Protein AF-0000000086096669 (afdb_homodimer)

InterPro domains:
  IPR012349 FMN-binding split barrel [G3DSA:2.30.110.10] (1-150)
  IPR038725 General stress protein, FMN-binding split barrel domain [PF16242] (5-155)
  IPR052917 Stress Response and Developmental Protein [PTHR34818] (2-144)

Secondary structure (DSSP, 8-state):
--HHHHHHHHHHHTT--EEEEEEEEE-TTS-EEEEEEEEE-B--HHHHHTTEEEEEEETTSHHHHHHHH--EEEEEEEETTTTEEEEEEEEEEEE-S-HHHHHHH--HHHHHH-TT-TT-TTEEEEEEEEEEEEEEETTTTEEE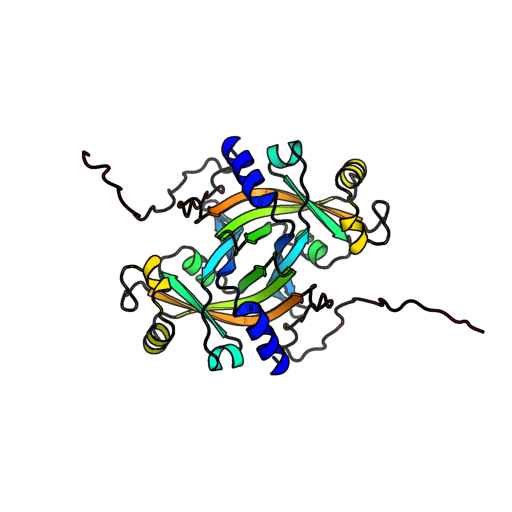EEE-TTSSS-S------------------/--HHHHHHHHHHHTT--EEEEEEEEE-TTS-EEEEEEEEE-B--HHHHHTTEEEEEEETTSHHHHHHHH--EEEEEEEETTTTEEEEEEEEEEEE-S-HHHHHHH--HHHHHH-TT-TT-TTEEEEEEEEEEEEEEETTTTB------TTSSS-S---------S--------

Foldseek 3Di:
DPPVVLVVVCVQCVVQQWWWKWFWAADPVGDIDIDIDIFGKFDDPVQSVQVKIKTKDFCPDRVQVRCVVPQWMWTWTDDVVQGKIKIFIWRKHKAQDPLVVLVVRDDPVVCVVVVVDSPPSRMIMIMTRTQWMFMQGCVVPDRGGPGRNVPDDPDDDPPPPDDPCDDPPPPDD/DPPVVLVVVCVQCVVQQWWWKWFWAADPVGDIDIDTDIFGKFDDPVQSVQQKIKTKDFCPDRVQVRCVVPQWMWTWTDDVVQRKIKIFIWRKHKAQDPLVVLVVRDDPVVCVVVVVDSPPSRMIMIMTRTQFMFMQGCVVPDRGGPGNNVPDDPDDDDDPPPDDCDDDDDDDD

Structure (mmCIF, N/CA/C/O backbone):
data_AF-0000000086096669-model_v1
#
loop_
_entity.id
_entity.type
_entity.pdbx_description
1 polymer 'General stress protein FMN-binding split barrel domain-containing protein'
#
loop_
_atom_site.group_PDB
_atom_site.id
_atom_site.type_symbol
_atom_site.label_atom_id
_atom_site.label_alt_id
_atom_site.label_comp_id
_atom_site.label_asym_id
_atom_site.label_entity_id
_atom_site.label_seq_id
_atom_site.pdbx_PDB_ins_code
_atom_site.Cartn_x
_atom_site.Cartn_y
_atom_site.Cartn_z
_atom_site.occupancy
_atom_site.B_iso_or_equiv
_atom_site.auth_seq_id
_atom_site.auth_comp_id
_atom_site.auth_asym_id
_atom_site.auth_atom_id
_atom_site.pdbx_PDB_model_num
ATOM 1 N N . MET A 1 1 ? 5.199 16.141 -14.648 1 64.94 1 MET A N 1
ATOM 2 C CA . MET A 1 1 ? 4.152 15.406 -15.344 1 64.94 1 MET A CA 1
ATOM 3 C C . MET A 1 1 ? 3.395 16.312 -16.312 1 64.94 1 MET A C 1
ATOM 5 O O . MET A 1 1 ? 3.18 17.484 -16.016 1 64.94 1 MET A O 1
ATOM 9 N N . PRO A 1 2 ? 3.131 15.641 -17.484 1 68.44 2 PRO A N 1
ATOM 10 C CA . PRO A 1 2 ? 2.289 16.453 -18.375 1 68.44 2 PRO A CA 1
ATOM 11 C C . PRO A 1 2 ? 0.957 16.828 -17.734 1 68.44 2 PRO A C 1
ATOM 13 O O . PRO A 1 2 ? 0.482 16.141 -16.828 1 68.44 2 PRO A O 1
ATOM 16 N N . GLU A 1 3 ? 0.492 17.984 -18.062 1 68 3 GLU A N 1
ATOM 17 C CA . GLU A 1 3 ? -0.756 18.5 -17.516 1 68 3 GLU A CA 1
ATOM 18 C C . GLU A 1 3 ? -1.87 17.453 -17.594 1 68 3 GLU A C 1
ATOM 20 O O . GLU A 1 3 ? -2.656 17.312 -16.641 1 68 3 GLU A O 1
ATOM 25 N N . GLN A 1 4 ? -1.989 16.719 -18.641 1 68.62 4 GLN A N 1
ATOM 26 C CA . GLN A 1 4 ? -3.014 15.703 -18.828 1 68.62 4 GLN A CA 1
ATOM 27 C C . GLN A 1 4 ? -2.877 14.586 -17.797 1 68.62 4 GLN A C 1
ATOM 29 O O . GLN A 1 4 ? -3.881 14.07 -17.297 1 68.62 4 GLN A O 1
ATOM 34 N N . SER A 1 5 ? -1.657 14.359 -17.406 1 74.88 5 SER A N 1
ATOM 35 C CA . SER A 1 5 ? -1.396 13.312 -16.422 1 74.88 5 SER A CA 1
ATOM 36 C C . SER A 1 5 ? -1.815 13.758 -15.031 1 74.88 5 SER A C 1
ATOM 38 O O . SER A 1 5 ? -2.354 12.961 -14.258 1 74.88 5 SER A O 1
ATOM 40 N N . ILE A 1 6 ? -1.662 15.055 -14.852 1 79.25 6 ILE A N 1
ATOM 41 C CA . ILE A 1 6 ? -2.031 15.602 -13.555 1 79.25 6 ILE A CA 1
ATOM 42 C C . ILE A 1 6 ? -3.551 15.602 -13.406 1 79.25 6 ILE A C 1
ATOM 44 O O . ILE A 1 6 ? -4.078 15.273 -12.344 1 79.25 6 ILE A O 1
ATOM 48 N N . GLU A 1 7 ? -4.27 16 -14.445 1 81.62 7 GLU A N 1
ATOM 49 C CA . GLU A 1 7 ? -5.73 15.992 -14.422 1 81.62 7 GLU A CA 1
ATOM 50 C C . GLU A 1 7 ? -6.273 14.586 -14.227 1 81.62 7 GLU A C 1
ATOM 52 O O . GLU A 1 7 ? -7.258 14.391 -13.508 1 81.62 7 GLU A O 1
ATOM 57 N N . LYS A 1 8 ? -5.664 13.656 -14.859 1 80.62 8 LYS A N 1
ATOM 58 C CA . LYS A 1 8 ? -6.07 12.266 -14.703 1 80.62 8 LYS A CA 1
ATOM 59 C C . LYS A 1 8 ? -5.848 11.789 -13.266 1 80.62 8 LYS A C 1
ATOM 61 O O . LYS A 1 8 ? -6.723 11.156 -12.672 1 80.62 8 LYS A O 1
ATOM 66 N N . LEU A 1 9 ? -4.645 12.109 -12.742 1 83.81 9 LEU A N 1
ATOM 67 C CA . LEU A 1 9 ? -4.359 11.742 -11.359 1 83.81 9 LEU A CA 1
ATOM 68 C C . LEU A 1 9 ? -5.398 12.336 -10.414 1 83.81 9 LEU A C 1
ATOM 70 O O . LEU A 1 9 ? -5.922 11.633 -9.547 1 83.81 9 LEU A O 1
ATOM 74 N N . LYS A 1 10 ? -5.648 13.562 -10.641 1 85.5 10 LYS A N 1
ATOM 75 C CA . LYS A 1 10 ? -6.648 14.242 -9.828 1 85.5 10 LYS A CA 1
ATOM 76 C C . LYS A 1 10 ? -7.988 13.516 -9.875 1 85.5 10 LYS A C 1
ATOM 78 O O . LYS A 1 10 ? -8.602 13.281 -8.828 1 85.5 10 LYS A O 1
ATOM 83 N N . SER A 1 11 ? -8.43 13.141 -11.016 1 84.31 11 SER A N 1
ATOM 84 C CA . SER A 1 11 ? -9.719 12.484 -11.195 1 84.31 11 SER A CA 1
ATOM 85 C C . SER A 1 11 ? -9.734 11.117 -10.508 1 84.31 11 SER A C 1
ATOM 87 O O . SER A 1 11 ? -10.789 10.656 -10.055 1 84.31 11 SER A O 1
ATOM 89 N N . LEU A 1 12 ? -8.586 10.523 -10.391 1 82 12 LEU A N 1
ATOM 90 C CA . LEU A 1 12 ? -8.5 9.18 -9.836 1 82 12 LEU A CA 1
ATOM 91 C C . LEU A 1 12 ? -8.492 9.219 -8.312 1 82 12 LEU A C 1
ATOM 93 O O . LEU A 1 12 ? -9.062 8.344 -7.656 1 82 12 LEU A O 1
ATOM 97 N N . ILE A 1 13 ? -7.859 10.305 -7.766 1 84.12 13 ILE A N 1
ATOM 98 C CA . ILE A 1 13 ? -7.629 10.219 -6.328 1 84.12 13 ILE A CA 1
ATOM 99 C C . ILE A 1 13 ? -8.602 11.141 -5.59 1 84.12 13 ILE A C 1
ATOM 101 O O . ILE A 1 13 ? -8.727 11.062 -4.367 1 84.12 13 ILE A O 1
ATOM 105 N N . LYS A 1 14 ? -9.273 11.992 -6.332 1 82.19 14 LYS A N 1
ATOM 106 C CA . LYS A 1 14 ? -10.109 13 -5.688 1 82.19 14 LYS A CA 1
ATOM 107 C C . LYS A 1 14 ? -11.195 12.359 -4.836 1 82.19 14 LYS A C 1
ATOM 109 O O . LYS A 1 14 ? -11.586 12.898 -3.797 1 82.19 14 LYS A O 1
ATOM 114 N N . ASP A 1 15 ? -11.633 11.219 -5.266 1 80.19 15 ASP A N 1
ATOM 115 C CA . ASP A 1 15 ? -12.75 10.617 -4.539 1 80.19 15 ASP A CA 1
ATOM 116 C C . ASP A 1 15 ? -12.258 9.547 -3.566 1 80.19 15 ASP A C 1
ATOM 118 O O . ASP A 1 15 ? -13.047 8.984 -2.801 1 80.19 15 ASP A O 1
ATOM 122 N N . ILE A 1 16 ? -10.977 9.203 -3.719 1 80.62 16 ILE A N 1
ATOM 123 C CA . ILE A 1 16 ? -10.398 8.25 -2.777 1 80.62 16 ILE A CA 1
ATOM 124 C C . ILE A 1 16 ? -9.789 9 -1.593 1 80.62 16 ILE A C 1
ATOM 126 O O . ILE A 1 16 ? -8.773 9.688 -1.738 1 80.62 16 ILE A O 1
ATOM 130 N N . LYS A 1 17 ? -10.328 9.125 -0.491 1 80.69 17 LYS A N 1
ATOM 131 C CA . LYS A 1 17 ? -9.977 9.938 0.67 1 80.69 17 LYS A CA 1
ATOM 132 C C . LYS A 1 17 ? -8.719 9.406 1.354 1 80.69 17 LYS A C 1
ATOM 134 O O . LYS A 1 17 ? -7.859 10.188 1.776 1 80.69 17 LYS A O 1
ATOM 139 N N . TYR A 1 18 ? -8.594 8.086 1.324 1 91 18 TYR A N 1
ATOM 140 C CA . TYR A 1 18 ? -7.492 7.492 2.072 1 91 18 TYR A CA 1
ATOM 141 C C . TYR A 1 18 ? -6.559 6.723 1.147 1 91 18 TYR A C 1
ATOM 143 O O . TYR A 1 18 ? -7.012 6.035 0.23 1 91 18 TYR A O 1
ATOM 151 N N . CYS A 1 19 ? -5.344 6.895 1.324 1 96.12 19 CYS A N 1
ATOM 152 C CA . CYS A 1 19 ? -4.324 6.039 0.728 1 96.12 19 CYS A CA 1
ATOM 153 C C . CYS A 1 19 ? -3.67 5.156 1.782 1 96.12 19 CYS A C 1
ATOM 155 O O . CYS A 1 19 ? -3.861 5.367 2.98 1 96.12 19 CYS A O 1
ATOM 157 N N . MET A 1 20 ? -3.061 4.125 1.346 1 97.12 20 MET A N 1
ATOM 158 C CA . MET A 1 20 ? -2.117 3.414 2.203 1 97.12 20 MET A CA 1
ATOM 159 C C . MET A 1 20 ? -0.704 3.957 2.025 1 97.12 20 MET A C 1
ATOM 161 O O . MET A 1 20 ? -0.11 3.816 0.956 1 97.12 20 MET A O 1
ATOM 165 N N . LEU A 1 21 ? -0.186 4.559 3.086 1 97.56 21 LEU A N 1
ATOM 166 C CA . LEU A 1 21 ? 1.188 5.051 3.086 1 97.56 21 LEU A CA 1
ATOM 167 C C . LEU A 1 21 ? 2.162 3.939 3.461 1 97.56 21 LEU A C 1
ATOM 169 O O . LEU A 1 21 ? 2.129 3.432 4.582 1 97.56 21 LEU A O 1
ATOM 173 N N . ALA A 1 22 ? 2.969 3.568 2.52 1 98.56 22 ALA A N 1
ATOM 174 C CA . ALA A 1 22 ? 3.996 2.564 2.781 1 98.56 22 ALA A CA 1
ATOM 175 C C . ALA A 1 22 ? 5.348 3.221 3.057 1 98.56 22 ALA A C 1
ATOM 177 O O . ALA A 1 22 ? 5.789 4.086 2.299 1 98.56 22 ALA A O 1
ATOM 178 N N . THR A 1 23 ? 5.969 2.848 4.152 1 98 23 THR A N 1
ATOM 179 C CA . THR A 1 23 ? 7.289 3.318 4.551 1 98 23 THR A CA 1
ATOM 180 C C . THR A 1 23 ? 8.195 2.145 4.906 1 98 23 THR A C 1
ATOM 182 O O . THR A 1 23 ? 7.719 1.036 5.156 1 98 23 THR A O 1
ATOM 185 N N . TRP A 1 24 ? 9.5 2.449 4.797 1 96.19 24 TRP A N 1
ATOM 186 C CA . TRP A 1 24 ? 10.469 1.518 5.367 1 96.19 24 TRP A CA 1
ATOM 187 C C . TRP A 1 24 ? 10.539 1.664 6.887 1 96.19 24 TRP A C 1
ATOM 189 O O . TRP A 1 24 ? 10.648 2.777 7.402 1 96.19 24 TRP A O 1
ATOM 199 N N . THR A 1 25 ? 10.375 0.566 7.547 1 93.38 25 THR A N 1
ATOM 200 C CA . THR A 1 25 ? 10.422 0.592 9.008 1 93.38 25 THR A CA 1
ATOM 201 C C . THR A 1 25 ? 11.461 -0.394 9.531 1 93.38 25 THR A C 1
ATOM 203 O O . THR A 1 25 ? 11.93 -1.264 8.797 1 93.38 25 THR A O 1
ATOM 206 N N . THR A 1 26 ? 11.898 -0.133 10.688 1 91.12 26 THR A N 1
ATOM 207 C CA . THR A 1 26 ? 12.828 -1.001 11.398 1 91.12 26 THR A CA 1
ATOM 208 C C . THR A 1 26 ? 12.234 -1.467 12.719 1 91.12 26 THR A C 1
ATOM 210 O O . THR A 1 26 ? 11.773 -0.649 13.523 1 91.12 26 THR A O 1
ATOM 213 N N . SER A 1 27 ? 12.188 -2.75 12.867 1 84.06 27 SER A N 1
ATOM 214 C CA . SER A 1 27 ? 11.695 -3.293 14.125 1 84.06 27 SER A CA 1
ATOM 215 C C . SER A 1 27 ? 12.664 -3.008 15.266 1 84.06 27 SER A C 1
ATOM 217 O O . SER A 1 27 ? 13.781 -2.543 15.039 1 84.06 27 SER A O 1
ATOM 219 N N . LYS A 1 28 ? 12.219 -3.307 16.438 1 80.81 28 LYS A N 1
ATOM 220 C CA . LYS A 1 28 ? 13.07 -3.143 17.609 1 80.81 28 LYS A CA 1
ATOM 221 C C . LYS A 1 28 ? 14.305 -4.039 17.531 1 80.81 28 LYS A C 1
ATOM 223 O O . LYS A 1 28 ? 15.352 -3.719 18.094 1 80.81 28 LYS A O 1
ATOM 228 N N . LEU A 1 29 ? 14.227 -5.117 16.828 1 86 29 LEU A N 1
ATOM 229 C CA . LEU A 1 29 ? 15.312 -6.078 16.703 1 86 29 LEU A CA 1
ATOM 230 C C . LEU A 1 29 ? 16.203 -5.746 15.5 1 86 29 LEU A C 1
ATOM 232 O O . LEU A 1 29 ? 17.141 -6.48 15.188 1 86 29 LEU A O 1
ATOM 236 N N . GLY A 1 30 ? 15.859 -4.676 14.797 1 87.44 30 GLY A N 1
ATOM 237 C CA . GLY A 1 30 ? 16.688 -4.215 13.695 1 87.44 30 GLY A CA 1
ATOM 238 C C . GLY A 1 30 ? 16.234 -4.723 12.344 1 87.44 30 GLY A C 1
ATOM 239 O O . GLY A 1 30 ? 16.844 -4.418 11.32 1 87.44 30 GLY A O 1
ATOM 240 N N . GLU A 1 31 ? 15.156 -5.504 12.375 1 88.19 31 GLU A N 1
ATOM 241 C CA . GLU A 1 31 ? 14.641 -6.008 11.109 1 88.19 31 GLU A CA 1
ATOM 242 C C . GLU A 1 31 ? 13.945 -4.902 10.32 1 88.19 31 GLU A C 1
ATOM 244 O O . GLU A 1 31 ? 13.156 -4.137 10.875 1 88.19 31 GLU A O 1
ATOM 249 N N . LYS A 1 32 ? 14.32 -4.84 9.086 1 94 32 LYS A N 1
ATOM 250 C CA . LYS A 1 32 ? 13.734 -3.822 8.219 1 94 32 LYS A CA 1
ATOM 251 C C . LYS A 1 32 ? 12.656 -4.422 7.324 1 94 32 LYS A C 1
ATOM 253 O O . LYS A 1 32 ? 12.836 -5.512 6.773 1 94 32 LYS A O 1
ATOM 258 N N . TYR A 1 33 ? 11.57 -3.752 7.227 1 94.56 33 TYR A N 1
ATOM 259 C CA . TYR A 1 33 ? 10.492 -4.203 6.355 1 94.56 33 TYR A CA 1
ATOM 260 C C . TYR A 1 33 ? 9.609 -3.037 5.934 1 94.56 33 TYR A C 1
ATOM 262 O O . TYR A 1 33 ? 9.828 -1.899 6.352 1 94.56 33 TYR A O 1
ATOM 270 N N . ILE A 1 34 ? 8.703 -3.277 5 1 97.19 34 ILE A N 1
ATOM 271 C CA . ILE A 1 34 ? 7.766 -2.262 4.539 1 97.19 34 ILE A CA 1
ATOM 272 C C . ILE A 1 34 ? 6.48 -2.332 5.363 1 97.19 34 ILE A C 1
ATOM 274 O O . ILE A 1 34 ? 5.902 -3.408 5.531 1 97.19 34 ILE A O 1
ATOM 278 N N . HIS A 1 35 ? 6.141 -1.232 5.891 1 94.31 35 HIS A N 1
ATOM 279 C CA . HIS A 1 35 ? 4.906 -1.067 6.652 1 94.31 35 HIS A CA 1
ATOM 280 C C . HIS A 1 35 ? 3.986 -0.043 5.996 1 94.31 35 HIS A C 1
ATOM 282 O O . HIS A 1 35 ? 4.457 0.956 5.445 1 94.31 35 HIS A O 1
ATOM 288 N N . SER A 1 36 ? 2.701 -0.355 6.039 1 96.19 36 SER A N 1
ATOM 289 C CA . SER A 1 36 ? 1.777 0.632 5.492 1 96.19 36 SER A CA 1
ATOM 290 C C . SER A 1 36 ? 0.634 0.915 6.461 1 96.19 36 SER A C 1
ATOM 292 O O . SER A 1 36 ? 0.39 0.136 7.383 1 96.19 36 SER A O 1
ATOM 294 N N . ARG A 1 37 ? -0.002 2.068 6.285 1 92.44 37 ARG A N 1
ATOM 295 C CA . ARG A 1 37 ? -1.156 2.48 7.074 1 92.44 37 ARG A CA 1
ATOM 296 C C . ARG A 1 37 ? -2.043 3.443 6.293 1 92.44 37 ARG A C 1
ATOM 298 O O . ARG A 1 37 ? -1.567 4.141 5.395 1 92.44 37 ARG A O 1
ATOM 305 N N . PRO A 1 38 ? -3.312 3.439 6.648 1 93.31 38 PRO A N 1
ATOM 306 C CA . PRO A 1 38 ? -4.184 4.398 5.961 1 93.31 38 PRO A CA 1
ATOM 307 C C . PRO A 1 38 ? -3.938 5.84 6.402 1 93.31 38 PRO A C 1
ATOM 309 O O . PRO A 1 38 ? -3.74 6.102 7.59 1 93.31 38 PRO A O 1
ATOM 312 N N . MET A 1 39 ? -3.881 6.691 5.453 1 93 39 MET A N 1
ATOM 313 C CA . MET A 1 39 ? -3.715 8.125 5.688 1 93 39 MET A CA 1
ATOM 314 C C . MET A 1 39 ? -4.688 8.93 4.836 1 93 39 MET A C 1
ATOM 316 O O . MET A 1 39 ? -4.934 8.594 3.678 1 93 39 MET A O 1
ATOM 320 N N . ASN A 1 40 ? -5.219 9.961 5.469 1 91.25 40 ASN A N 1
ATOM 321 C CA . ASN A 1 40 ? -6.023 10.914 4.711 1 91.25 40 ASN A CA 1
ATOM 322 C C . ASN A 1 40 ? -5.152 11.82 3.852 1 91.25 40 ASN A C 1
ATOM 324 O O . ASN A 1 40 ? -4.246 12.484 4.359 1 91.25 40 ASN A O 1
ATOM 328 N N . VAL A 1 41 ? -5.375 11.734 2.568 1 93.62 41 VAL A N 1
ATOM 329 C CA . VAL A 1 41 ? -4.559 12.531 1.656 1 93.62 41 VAL A CA 1
ATOM 330 C C . VAL A 1 41 ? -5.238 13.867 1.386 1 93.62 41 VAL A C 1
ATOM 332 O O . VAL A 1 41 ? -6.449 13.922 1.173 1 93.62 41 VAL A O 1
ATOM 335 N N . LEU A 1 42 ? -4.402 14.914 1.412 1 93.12 42 LEU A N 1
ATOM 336 C CA . LEU A 1 42 ? -4.879 16.266 1.144 1 93.12 42 LEU A CA 1
ATOM 337 C C . LEU A 1 42 ? -4.109 16.891 -0.018 1 93.12 42 LEU A C 1
ATOM 339 O O . LEU A 1 42 ? -2.947 16.562 -0.25 1 93.12 42 LEU A O 1
ATOM 343 N N . TRP A 1 43 ? -4.82 17.641 -0.8 1 87.44 43 TRP A N 1
ATOM 344 C CA . TRP A 1 43 ? -4.172 18.344 -1.899 1 87.44 43 TRP A CA 1
ATOM 345 C C . TRP A 1 43 ? -4.922 19.641 -2.23 1 87.44 43 TRP A C 1
ATOM 347 O O . TRP A 1 43 ? -6.09 19.797 -1.862 1 87.44 43 TRP A O 1
ATOM 357 N N . LYS A 1 44 ? -4.121 20.562 -2.789 1 88.38 44 LYS A N 1
ATOM 358 C CA . LYS A 1 44 ? -4.652 21.75 -3.439 1 88.38 44 LYS A CA 1
ATOM 359 C C . LYS A 1 44 ? -4.305 21.766 -4.926 1 88.38 44 LYS A C 1
ATOM 361 O O . LYS A 1 44 ? -3.33 21.141 -5.348 1 88.38 44 LYS A O 1
ATOM 366 N N . GLU A 1 45 ? -5.164 22.453 -5.598 1 86.44 45 GLU A N 1
ATOM 367 C CA . GLU A 1 45 ? -5.02 22.469 -7.051 1 86.44 45 GLU A CA 1
ATOM 368 C C . GLU A 1 45 ? -3.598 22.828 -7.461 1 86.44 45 GLU A C 1
ATOM 370 O O . GLU A 1 45 ? -2.961 22.125 -8.242 1 86.44 45 GLU A O 1
ATOM 375 N N . ASP A 1 46 ? -3.061 23.828 -6.957 1 86.81 46 ASP A N 1
ATOM 376 C CA . ASP A 1 46 ? -1.733 24.297 -7.336 1 86.81 46 ASP A CA 1
ATOM 377 C C . ASP A 1 46 ? -0.65 23.328 -6.883 1 86.81 46 ASP A C 1
ATOM 379 O O . ASP A 1 46 ? 0.35 23.141 -7.578 1 86.81 46 ASP A O 1
ATOM 383 N N . ALA A 1 47 ? -0.806 22.688 -5.777 1 85.38 47 ALA A N 1
ATOM 384 C CA . ALA A 1 47 ? 0.178 21.75 -5.262 1 85.38 47 ALA A CA 1
ATOM 385 C C . ALA A 1 47 ? 0.223 20.484 -6.113 1 85.38 47 ALA A C 1
ATOM 387 O O . ALA A 1 47 ? 1.301 19.953 -6.391 1 85.38 47 ALA A O 1
ATOM 388 N N . LEU A 1 48 ? -0.91 20.031 -6.547 1 85.06 48 LEU A N 1
ATOM 389 C CA . LEU A 1 48 ? -0.955 18.859 -7.41 1 85.06 48 LEU A CA 1
ATOM 390 C C . LEU A 1 48 ? -0.283 19.141 -8.75 1 85.06 48 LEU A C 1
ATOM 392 O O . LEU A 1 48 ? 0.377 18.266 -9.312 1 85.06 48 LEU A O 1
ATOM 396 N N . ALA A 1 49 ? -0.464 20.422 -9.18 1 85.06 49 ALA A N 1
ATOM 397 C CA . ALA A 1 49 ? 0.223 20.844 -10.406 1 85.06 49 ALA A CA 1
ATOM 398 C C . ALA A 1 49 ? 1.737 20.75 -10.234 1 85.06 49 ALA A C 1
ATOM 400 O O . ALA A 1 49 ? 2.463 20.531 -11.211 1 85.06 49 ALA A O 1
ATOM 401 N N . GLU A 1 50 ? 2.139 20.938 -9.008 1 88.94 50 GLU A N 1
ATOM 402 C CA . GLU A 1 50 ? 3.555 20.797 -8.688 1 88.94 50 GLU A CA 1
ATOM 403 C C . GLU A 1 50 ? 3.873 19.375 -8.219 1 88.94 50 GLU A C 1
ATOM 405 O O . GLU A 1 50 ? 4.953 19.125 -7.676 1 88.94 50 GLU A O 1
ATOM 410 N N . GLN A 1 51 ? 2.947 18.453 -8.328 1 90.06 51 GLN A N 1
ATOM 411 C CA . GLN A 1 51 ? 3.109 17.031 -8.055 1 90.06 51 GLN A CA 1
ATOM 412 C C . GLN A 1 51 ? 3.365 16.797 -6.566 1 90.06 51 GLN A C 1
ATOM 414 O O . GLN A 1 51 ? 4.211 15.969 -6.203 1 90.06 51 GLN A O 1
ATOM 419 N N . LYS A 1 52 ? 2.641 17.594 -5.762 1 94.44 52 LYS A N 1
ATOM 420 C CA . LYS A 1 52 ? 2.754 17.453 -4.316 1 94.44 52 LYS A CA 1
ATOM 421 C C . LYS A 1 52 ? 1.423 17.047 -3.695 1 94.44 52 LYS A C 1
ATOM 423 O O . LYS A 1 52 ? 0.366 17.531 -4.098 1 94.44 52 LYS A O 1
ATOM 428 N N . LEU A 1 53 ? 1.508 16.156 -2.773 1 96.12 53 LEU A N 1
ATOM 429 C CA . LEU A 1 53 ? 0.409 15.781 -1.89 1 96.12 53 LEU A CA 1
ATOM 430 C C . LEU A 1 53 ? 0.787 16 -0.429 1 96.12 53 LEU A C 1
ATOM 432 O O . LEU A 1 53 ? 1.972 16.031 -0.087 1 96.12 53 LEU A O 1
ATOM 436 N N . TYR A 1 54 ? -0.242 16.141 0.408 1 97.12 54 TYR A N 1
ATOM 437 C CA . TYR A 1 54 ? 0.001 16.438 1.813 1 97.12 54 TYR A CA 1
ATOM 438 C C . TYR A 1 54 ? -0.741 15.469 2.719 1 97.12 54 TYR A C 1
ATOM 440 O O . TYR A 1 54 ? -1.866 15.062 2.416 1 97.12 54 TYR A O 1
ATOM 448 N N . LEU A 1 55 ? -0.149 15.148 3.85 1 96.94 55 LEU A N 1
ATOM 449 C CA . LEU A 1 55 ? -0.76 14.391 4.934 1 96.94 55 LEU A CA 1
ATOM 450 C C . LEU A 1 55 ? -0.478 15.047 6.281 1 96.94 55 LEU A C 1
ATOM 452 O O . LEU A 1 55 ? 0.661 15.422 6.566 1 96.94 55 LEU A O 1
ATOM 456 N N . PHE A 1 56 ? -1.467 15.156 7.102 1 96.38 56 PHE A N 1
ATOM 457 C CA . PHE A 1 56 ? -1.2 15.586 8.469 1 96.38 56 PHE A CA 1
ATOM 458 C C . PHE A 1 56 ? -0.621 14.445 9.297 1 96.38 56 PHE A C 1
ATOM 460 O O . PHE A 1 56 ? -1 13.289 9.109 1 96.38 56 PHE A O 1
ATOM 467 N N . SER A 1 57 ? 0.273 14.727 10.148 1 96.38 57 SER A N 1
ATOM 468 C CA . SER A 1 57 ? 0.903 13.75 11.031 1 96.38 57 SER A CA 1
ATOM 469 C C . SER A 1 57 ? 1.363 14.398 12.328 1 96.38 57 SER A C 1
ATOM 471 O O . SER A 1 57 ? 1.469 15.625 12.414 1 96.38 57 SER A O 1
ATOM 473 N N . SER A 1 58 ? 1.468 13.625 13.328 1 95.25 58 SER A N 1
ATOM 474 C CA . SER A 1 58 ? 2.127 14.094 14.539 1 95.25 58 SER A CA 1
ATOM 475 C C . SER A 1 58 ? 3.645 14.008 14.414 1 95.25 58 SER A C 1
ATOM 477 O O . SER A 1 58 ? 4.176 13.023 13.898 1 95.25 58 SER A O 1
ATOM 479 N N . LYS A 1 59 ? 4.383 14.969 14.883 1 96.56 59 LYS A N 1
ATOM 480 C CA . LYS A 1 59 ? 5.836 15.055 14.766 1 96.56 59 LYS A CA 1
ATOM 481 C C . LYS A 1 59 ? 6.508 13.844 15.406 1 96.56 59 LYS A C 1
ATOM 483 O O . LYS A 1 59 ? 7.535 13.367 14.922 1 96.56 59 LYS A O 1
ATOM 488 N N . ASP A 1 60 ? 5.898 13.344 16.469 1 94.06 60 ASP A N 1
ATOM 489 C CA . ASP A 1 60 ? 6.531 12.281 17.25 1 94.06 60 ASP A CA 1
ATOM 490 C C . ASP A 1 60 ? 6.016 10.914 16.812 1 94.06 60 ASP A C 1
ATOM 492 O O . ASP A 1 60 ? 6.301 9.898 17.453 1 94.06 60 ASP A O 1
ATOM 496 N N . SER A 1 61 ? 5.305 10.875 15.727 1 91.06 61 SER A N 1
ATOM 497 C CA . SER A 1 61 ? 4.754 9.609 15.258 1 91.06 61 SER A CA 1
ATOM 498 C C . SER A 1 61 ? 5.852 8.695 14.719 1 91.06 61 SER A C 1
ATOM 500 O O . SER A 1 61 ? 6.91 9.172 14.305 1 91.06 61 SER A O 1
ATOM 502 N N . TRP A 1 62 ? 5.637 7.449 14.727 1 89.88 62 TRP A N 1
ATOM 503 C CA . TRP A 1 62 ? 6.57 6.457 14.203 1 89.88 62 TRP A CA 1
ATOM 504 C C . TRP A 1 62 ? 6.809 6.668 12.711 1 89.88 62 TRP A C 1
ATOM 506 O O . TRP A 1 62 ? 7.941 6.555 12.234 1 89.88 62 TRP A O 1
ATOM 516 N N . LYS A 1 63 ? 5.738 6.988 11.969 1 92.88 63 LYS A N 1
ATOM 517 C CA . LYS A 1 63 ? 5.895 7.207 10.531 1 92.88 63 LYS A CA 1
ATOM 518 C C . LYS A 1 63 ? 6.848 8.367 10.258 1 92.88 63 LYS A C 1
ATOM 520 O O . LYS A 1 63 ? 7.641 8.312 9.312 1 92.88 63 LYS A O 1
ATOM 525 N N . ASN A 1 64 ? 6.75 9.422 11.062 1 96 64 ASN A N 1
ATOM 526 C CA . ASN A 1 64 ? 7.672 10.539 10.883 1 96 64 ASN A CA 1
ATOM 527 C C . ASN A 1 64 ? 9.117 10.117 11.133 1 96 64 ASN A C 1
ATOM 529 O O . ASN A 1 64 ? 10.031 10.578 10.445 1 96 64 ASN A O 1
ATOM 533 N N . LYS A 1 65 ? 9.32 9.32 12.141 1 95.31 65 LYS A N 1
ATOM 534 C CA . LYS A 1 65 ? 10.656 8.797 12.391 1 95.31 65 LYS A CA 1
ATOM 535 C C . LYS A 1 65 ? 11.156 7.961 11.219 1 95.31 65 LYS A C 1
ATOM 537 O O . LYS A 1 65 ? 12.305 8.102 10.789 1 95.31 65 LYS A O 1
ATOM 542 N N . GLU A 1 66 ? 10.281 7.086 10.727 1 95.56 66 GLU A N 1
ATOM 543 C CA . GLU A 1 66 ? 10.617 6.27 9.562 1 95.56 66 GLU A CA 1
ATOM 544 C C . GLU A 1 66 ? 11 7.133 8.367 1 95.56 66 GLU A C 1
ATOM 546 O O . GLU A 1 66 ? 12.031 6.91 7.738 1 95.56 66 GLU A O 1
ATOM 551 N N . ILE A 1 67 ? 10.203 8.172 8.086 1 97.69 67 ILE A N 1
ATOM 552 C CA . ILE A 1 67 ? 10.391 9.055 6.938 1 97.69 67 ILE A CA 1
ATOM 553 C C . ILE A 1 67 ? 11.664 9.867 7.113 1 97.69 67 ILE A C 1
ATOM 555 O O . ILE A 1 67 ? 12.375 10.148 6.141 1 97.69 67 ILE A O 1
ATOM 559 N N . GLY A 1 68 ? 12.008 10.195 8.328 1 97.19 68 GLY A N 1
ATOM 560 C CA . GLY A 1 68 ? 13.258 10.875 8.609 1 97.19 68 GLY A CA 1
ATOM 561 C C . GLY A 1 68 ? 14.484 10.047 8.273 1 97.19 68 GLY A C 1
ATOM 562 O O . GLY A 1 68 ? 15.531 10.586 7.918 1 97.19 68 GLY A O 1
ATOM 563 N N . GLN A 1 69 ? 14.383 8.773 8.344 1 95.31 69 GLN A N 1
ATOM 564 C CA . GLN A 1 69 ? 15.484 7.855 8.062 1 95.31 69 GLN A CA 1
ATOM 565 C C . GLN A 1 69 ? 15.531 7.504 6.578 1 95.31 69 GLN A C 1
ATOM 567 O O . GLN A 1 69 ? 16.609 7.328 6.012 1 95.31 69 GLN A O 1
ATOM 572 N N . ASN A 1 70 ? 14.461 7.309 5.973 1 96.12 70 ASN A N 1
ATOM 573 C CA . ASN A 1 70 ? 14.297 7.039 4.547 1 96.12 70 ASN A CA 1
ATOM 574 C C . ASN A 1 70 ? 13.109 7.801 3.967 1 96.12 70 ASN A C 1
ATOM 576 O O . ASN A 1 70 ? 11.953 7.461 4.234 1 96.12 70 ASN A O 1
ATOM 580 N N . HIS A 1 71 ? 13.383 8.75 3.109 1 97.88 71 HIS A N 1
ATOM 581 C CA . HIS A 1 71 ? 12.367 9.695 2.643 1 97.88 71 HIS A CA 1
ATOM 582 C C . HIS A 1 71 ? 11.516 9.078 1.539 1 97.88 71 HIS A C 1
ATOM 584 O O . HIS A 1 71 ? 10.516 9.672 1.121 1 97.88 71 HIS A O 1
ATOM 590 N N . GLU A 1 72 ? 11.969 7.91 1.01 1 97.44 72 GLU A N 1
ATOM 591 C CA . GLU A 1 72 ? 11.219 7.281 -0.071 1 97.44 72 GLU A CA 1
ATOM 592 C C . GLU A 1 72 ? 9.984 6.559 0.463 1 97.44 72 GLU A C 1
ATOM 594 O O . GLU A 1 72 ? 10.094 5.641 1.277 1 97.44 72 GLU A O 1
ATOM 599 N N . VAL A 1 73 ? 8.797 6.988 0.029 1 98.31 73 VAL A N 1
ATOM 600 C CA . VAL A 1 73 ? 7.543 6.391 0.465 1 98.31 73 VAL A CA 1
ATOM 601 C C . VAL A 1 73 ? 6.672 6.078 -0.749 1 98.31 73 VAL A C 1
ATOM 603 O O . VAL A 1 73 ? 7 6.461 -1.874 1 98.31 73 VAL A O 1
ATOM 606 N N . ASN A 1 74 ? 5.641 5.363 -0.574 1 98.38 74 ASN A N 1
ATOM 607 C CA . ASN A 1 74 ? 4.629 5.105 -1.594 1 98.38 74 ASN A CA 1
ATOM 608 C C . ASN A 1 74 ? 3.223 5.371 -1.066 1 98.38 74 ASN A C 1
ATOM 610 O O . ASN A 1 74 ? 2.9 5 0.063 1 98.38 74 ASN A O 1
ATOM 614 N N . LEU A 1 75 ? 2.473 6.02 -1.805 1 97.81 75 LEU A N 1
ATOM 615 C CA . LEU A 1 75 ? 1.041 6.18 -1.577 1 97.81 75 LEU A CA 1
ATOM 616 C C . LEU A 1 75 ? 0.236 5.312 -2.539 1 97.81 75 LEU A C 1
ATOM 618 O O . LEU A 1 75 ? 0.189 5.59 -3.74 1 97.81 75 LEU A O 1
ATOM 622 N N . ALA A 1 76 ? -0.405 4.316 -1.987 1 97.56 76 ALA A N 1
ATOM 623 C CA . ALA A 1 76 ? -1.227 3.428 -2.805 1 97.56 76 ALA A CA 1
ATOM 624 C C . ALA A 1 76 ? -2.711 3.713 -2.604 1 97.56 76 ALA A C 1
ATOM 626 O O . ALA A 1 76 ? -3.195 3.742 -1.469 1 97.56 76 ALA A O 1
ATOM 627 N N . PHE A 1 77 ? -3.406 3.986 -3.684 1 95 77 PHE A N 1
ATOM 628 C CA . PHE A 1 77 ? -4.852 4.176 -3.678 1 95 77 PHE A CA 1
ATOM 629 C C . PHE A 1 77 ? -5.559 2.982 -4.309 1 95 77 PHE A C 1
ATOM 631 O O . PHE A 1 77 ? -5.109 2.455 -5.328 1 95 77 PHE A O 1
ATOM 638 N N . SER A 1 78 ? -6.602 2.529 -3.572 1 94 78 SER A N 1
ATOM 639 C CA . SER A 1 78 ? -7.391 1.413 -4.078 1 94 78 SER A CA 1
ATOM 640 C C . SER A 1 78 ? -8.883 1.697 -3.963 1 94 78 SER A C 1
ATOM 642 O O . SER A 1 78 ? -9.367 2.084 -2.896 1 94 78 SER A O 1
ATOM 644 N N . ASP A 1 79 ? -9.547 1.532 -5.043 1 90.12 79 ASP A N 1
ATOM 645 C CA . ASP A 1 79 ? -11.008 1.542 -5.109 1 90.12 79 ASP A CA 1
ATOM 646 C C . ASP A 1 79 ? -11.531 0.297 -5.82 1 90.12 79 ASP A C 1
ATOM 648 O O . ASP A 1 79 ? -11.859 0.345 -7.008 1 90.12 79 ASP A O 1
ATOM 652 N N . PRO A 1 80 ? -11.664 -0.785 -5.07 1 88.19 80 PRO A N 1
ATOM 653 C CA . PRO A 1 80 ? -12.07 -2.051 -5.684 1 88.19 80 PRO A CA 1
ATOM 654 C C . PRO A 1 80 ? -13.438 -1.966 -6.359 1 88.19 80 PRO A C 1
ATOM 656 O O . PRO A 1 80 ? -13.68 -2.635 -7.367 1 88.19 80 PRO A O 1
ATOM 659 N N . ASN A 1 81 ? -14.344 -1.208 -5.816 1 85.69 81 ASN A N 1
ATOM 660 C CA . ASN A 1 81 ? -15.672 -1.082 -6.398 1 85.69 81 ASN A CA 1
ATOM 661 C C . ASN A 1 81 ? -15.617 -0.522 -7.816 1 85.69 81 ASN A C 1
ATOM 663 O O . ASN A 1 81 ? -16.375 -0.953 -8.688 1 85.69 81 ASN A O 1
ATOM 667 N N . ASN A 1 82 ? -14.742 0.387 -8.031 1 83.88 82 ASN A N 1
ATOM 668 C CA . ASN A 1 82 ? -14.602 0.993 -9.352 1 83.88 82 ASN A CA 1
ATOM 669 C C . ASN A 1 82 ? -13.398 0.43 -10.109 1 83.88 82 ASN A C 1
ATOM 671 O O . ASN A 1 82 ? -13.094 0.872 -11.219 1 83.88 82 ASN A O 1
ATOM 675 N N . GLN A 1 83 ? -12.641 -0.471 -9.469 1 83.56 83 GLN A N 1
ATOM 676 C CA . GLN A 1 83 ? -11.469 -1.122 -10.047 1 83.56 83 GLN A CA 1
ATOM 677 C C . GLN A 1 83 ? -10.43 -0.096 -10.477 1 83.56 83 GLN A C 1
ATOM 679 O O . GLN A 1 83 ? -9.945 -0.127 -11.609 1 83.56 83 GLN A O 1
ATOM 684 N N . THR A 1 84 ? -10.273 0.844 -9.664 1 86.25 84 THR A N 1
ATOM 685 C CA . THR A 1 84 ? -9.273 1.886 -9.852 1 86.25 84 THR A CA 1
ATOM 686 C C . THR A 1 84 ? -8.156 1.764 -8.82 1 86.25 84 THR A C 1
ATOM 688 O O . THR A 1 84 ? -8.43 1.672 -7.621 1 86.25 84 THR A O 1
ATOM 691 N N . TYR A 1 85 ? -6.902 1.695 -9.289 1 90.56 85 TYR A N 1
ATOM 692 C CA . TYR A 1 85 ? -5.719 1.587 -8.445 1 90.56 85 TYR A CA 1
ATOM 693 C C . TYR A 1 85 ? -4.66 2.604 -8.852 1 90.56 85 TYR A C 1
ATOM 695 O O . TYR A 1 85 ? -4.449 2.842 -10.047 1 90.56 85 TYR A O 1
ATOM 703 N N . VAL A 1 86 ? -4.031 3.266 -7.891 1 91.81 86 VAL A N 1
ATOM 704 C CA . VAL A 1 86 ? -2.986 4.25 -8.148 1 91.81 86 VAL A CA 1
ATOM 705 C C . VAL A 1 86 ? -1.788 3.982 -7.238 1 91.81 86 VAL A C 1
ATOM 707 O O . VAL A 1 86 ? -1.954 3.699 -6.051 1 91.81 86 VAL A O 1
ATOM 710 N N . SER A 1 87 ? -0.62 3.957 -7.828 1 93 87 SER A N 1
ATOM 711 C CA . SER A 1 87 ? 0.636 3.896 -7.086 1 93 87 SER A CA 1
ATOM 712 C C . SER A 1 87 ? 1.464 5.16 -7.301 1 93 87 SER A C 1
ATOM 714 O O . SER A 1 87 ? 1.84 5.477 -8.43 1 93 87 SER A O 1
ATOM 716 N N . LE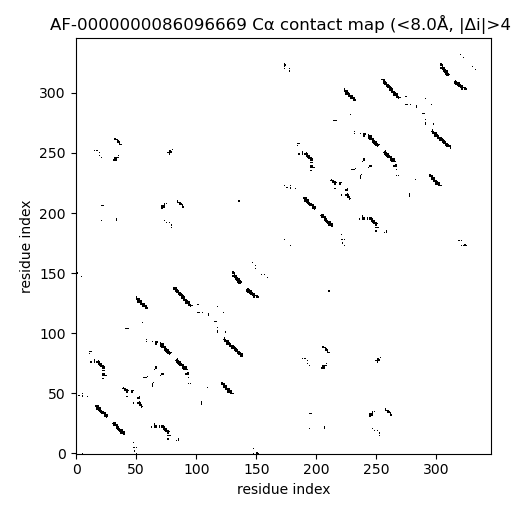U A 1 88 ? 1.754 5.875 -6.227 1 94.12 88 LEU A N 1
ATOM 717 C CA . LEU A 1 88 ? 2.596 7.066 -6.285 1 94.12 88 LEU A CA 1
ATOM 718 C C . LEU A 1 88 ? 3.869 6.871 -5.469 1 94.12 88 LEU A C 1
ATOM 720 O O . LEU A 1 88 ? 3.811 6.711 -4.246 1 94.12 88 LEU A O 1
ATOM 724 N N . ALA A 1 89 ? 4.957 6.812 -6.133 1 94.69 89 ALA A N 1
ATOM 725 C CA . ALA A 1 89 ? 6.234 6.883 -5.43 1 94.69 89 ALA A CA 1
ATOM 726 C C . ALA A 1 89 ? 6.613 8.328 -5.133 1 94.69 89 ALA A C 1
ATOM 728 O O . ALA A 1 89 ? 6.535 9.195 -6.008 1 94.69 89 ALA A O 1
ATOM 729 N N . CYS A 1 90 ? 7 8.594 -3.891 1 96.06 90 CYS A N 1
ATOM 730 C CA . CYS A 1 90 ? 7.238 9.969 -3.457 1 96.06 90 CYS A CA 1
ATOM 731 C C . CYS A 1 90 ? 8.5 10.062 -2.604 1 96.06 90 CYS A C 1
ATOM 733 O O . CYS A 1 90 ? 8.852 9.102 -1.908 1 96.06 90 CYS A O 1
ATOM 735 N N . THR A 1 91 ? 9.148 11.211 -2.689 1 97.38 91 THR A N 1
ATOM 736 C CA . THR A 1 91 ? 10.016 11.656 -1.607 1 97.38 91 THR A CA 1
ATOM 737 C C . THR A 1 91 ? 9.234 12.516 -0.612 1 97.38 91 THR A C 1
ATOM 739 O O . THR A 1 91 ? 8.531 13.445 -1.006 1 97.38 91 THR A O 1
ATOM 742 N N . CYS A 1 92 ? 9.328 12.102 0.634 1 98.31 92 CYS A N 1
ATOM 743 C CA . CYS A 1 92 ? 8.477 12.719 1.641 1 98.31 92 CYS A CA 1
ATOM 744 C C . CYS A 1 92 ? 9.305 13.352 2.75 1 98.31 92 CYS A C 1
ATOM 746 O O . CYS A 1 92 ? 10.352 12.812 3.131 1 98.31 92 CYS A O 1
ATOM 748 N N . TYR A 1 93 ? 8.859 14.531 3.289 1 98.06 93 TYR A N 1
ATOM 749 C CA . TYR A 1 93 ? 9.477 15.141 4.461 1 98.06 93 TYR A CA 1
ATOM 750 C C . TYR A 1 93 ? 8.422 15.797 5.348 1 98.06 93 TYR A C 1
ATOM 752 O O . TYR A 1 93 ? 7.309 16.078 4.898 1 98.06 93 TYR A O 1
ATOM 760 N N . CYS A 1 94 ? 8.805 15.969 6.555 1 97.88 94 CYS A N 1
ATOM 761 C CA . CYS A 1 94 ? 7.934 16.609 7.535 1 97.88 94 CYS A CA 1
ATOM 762 C C . CYS A 1 94 ? 8.164 18.109 7.574 1 97.88 94 CYS A C 1
ATOM 764 O O . CYS A 1 94 ? 9.297 18.562 7.773 1 97.88 94 CYS A O 1
ATOM 766 N N . ASP A 1 95 ? 7.121 18.875 7.336 1 97.69 95 ASP A N 1
ATOM 767 C CA . ASP A 1 95 ? 7.152 20.344 7.426 1 97.69 95 ASP A CA 1
ATOM 768 C C . ASP A 1 95 ? 6.277 20.828 8.578 1 97.69 95 ASP A C 1
ATOM 770 O O . ASP A 1 95 ? 5.051 20.703 8.531 1 97.69 95 ASP A O 1
ATOM 774 N N . ASP A 1 96 ? 6.855 21.391 9.578 1 95.88 96 ASP A N 1
ATOM 775 C CA . ASP A 1 96 ? 6.086 21.906 10.711 1 95.88 96 ASP A CA 1
ATOM 776 C C . ASP A 1 96 ? 6.074 23.422 10.734 1 95.88 96 ASP A C 1
ATOM 778 O O . ASP A 1 96 ? 5.621 24.047 11.703 1 95.88 96 ASP A O 1
ATOM 782 N N . SER A 1 97 ? 6.547 24.047 9.664 1 95.88 97 SER A N 1
ATOM 783 C CA . SER A 1 97 ? 6.742 25.5 9.68 1 95.88 97 SER A CA 1
ATOM 784 C C . SER A 1 97 ? 5.648 26.219 8.898 1 95.88 97 SER A C 1
ATOM 786 O O . SER A 1 97 ? 5.379 27.391 9.141 1 95.88 97 SER A O 1
ATOM 788 N N . ASN A 1 98 ? 5.086 25.625 7.891 1 95.12 98 ASN A N 1
ATOM 789 C CA . ASN A 1 98 ? 4.117 26.281 7.02 1 95.12 98 ASN A CA 1
ATOM 790 C C . ASN A 1 98 ? 2.713 26.25 7.609 1 95.12 98 ASN A C 1
ATOM 792 O O . ASN A 1 98 ? 1.837 25.547 7.086 1 95.12 98 ASN A O 1
ATOM 796 N N . ARG A 1 99 ? 2.482 27.047 8.578 1 95.75 99 ARG A N 1
ATOM 797 C CA . ARG A 1 99 ? 1.211 27.047 9.297 1 95.75 99 ARG A CA 1
ATOM 798 C C . ARG A 1 99 ? 0.079 27.547 8.406 1 95.75 99 ARG A C 1
ATOM 800 O O . ARG A 1 99 ? -1.063 27.094 8.531 1 95.75 99 ARG A O 1
ATOM 807 N N . GLU A 1 100 ? 0.38 28.5 7.582 1 95.88 100 GLU A N 1
ATOM 808 C CA . GLU A 1 100 ? -0.629 29.016 6.66 1 95.88 100 GLU A CA 1
ATOM 809 C C . GLU A 1 100 ? -1.181 27.906 5.77 1 95.88 100 GLU A C 1
ATOM 811 O O . GLU A 1 100 ? -2.395 27.797 5.594 1 95.88 100 GLU A O 1
ATOM 816 N N . LEU A 1 101 ? -0.274 27.141 5.246 1 95.94 101 LEU A N 1
ATOM 817 C CA . LEU A 1 101 ? -0.699 26.016 4.414 1 95.94 101 LEU A CA 1
ATOM 818 C C . LEU A 1 101 ? -1.515 25.016 5.223 1 95.94 101 LEU A C 1
ATOM 820 O O . LEU A 1 101 ? -2.525 24.5 4.742 1 95.94 101 LEU A O 1
ATOM 824 N N . MET A 1 102 ? -1.138 24.719 6.445 1 96.75 102 MET A N 1
ATOM 825 C CA . MET A 1 102 ? -1.862 23.781 7.309 1 96.75 102 MET A CA 1
ATOM 826 C C . MET A 1 102 ? -3.295 24.25 7.531 1 96.75 102 MET A C 1
ATOM 828 O O . MET A 1 102 ? -4.23 23.453 7.484 1 96.75 102 MET A O 1
ATOM 832 N N . LYS A 1 103 ? -3.426 25.562 7.77 1 96.31 103 LYS A N 1
ATOM 833 C CA . LYS A 1 103 ? -4.758 26.125 7.98 1 96.31 103 LYS A CA 1
ATOM 834 C C . LYS A 1 103 ? -5.613 26 6.723 1 96.31 103 LYS A C 1
ATOM 836 O O . LYS A 1 103 ? -6.812 25.719 6.809 1 96.31 103 LYS A O 1
ATOM 841 N N . GLU A 1 104 ? -5 26.219 5.609 1 95.81 104 GLU A N 1
ATOM 842 C CA . GLU A 1 104 ? -5.719 26.125 4.34 1 95.81 104 GLU A CA 1
ATOM 843 C C . GLU A 1 104 ? -6.207 24.688 4.098 1 95.81 104 GLU A C 1
ATOM 845 O O . GLU A 1 104 ? -7.289 24.484 3.541 1 95.81 104 GLU A O 1
ATOM 850 N N . LEU A 1 105 ? -5.406 23.672 4.512 1 95.69 105 LEU A N 1
ATOM 851 C CA . LEU A 1 105 ? -5.691 22.281 4.242 1 95.69 105 LEU A CA 1
ATOM 852 C C . LEU A 1 105 ? -6.605 21.688 5.312 1 95.69 105 LEU A C 1
ATOM 854 O O . LEU A 1 105 ? -7.203 20.625 5.117 1 95.69 105 LEU A O 1
ATOM 858 N N . TRP A 1 106 ? -6.723 22.391 6.41 1 95.62 106 TRP A N 1
ATOM 859 C CA . TRP A 1 106 ? -7.449 21.875 7.566 1 95.62 106 TRP A CA 1
ATOM 860 C C . TRP A 1 106 ? -8.938 21.75 7.266 1 95.62 106 TRP A C 1
ATOM 862 O O . TRP A 1 106 ? -9.516 22.625 6.598 1 95.62 106 TRP A O 1
ATOM 872 N N . ASN A 1 107 ? -9.562 20.641 7.691 1 90.19 107 ASN A N 1
ATOM 873 C CA . ASN A 1 107 ? -11 20.422 7.578 1 90.19 107 ASN A CA 1
ATOM 874 C C . ASN A 1 107 ? -11.547 19.656 8.781 1 90.19 107 ASN A C 1
ATOM 876 O O . ASN A 1 107 ? -10.781 19.156 9.609 1 90.19 107 ASN A O 1
ATOM 880 N N . PRO A 1 108 ? -12.836 19.625 8.992 1 87.62 108 PRO A N 1
ATOM 881 C CA . PRO A 1 108 ? -13.422 19.047 10.203 1 87.62 108 PRO A CA 1
ATOM 882 C C . PRO A 1 108 ? -13.039 17.578 10.391 1 87.62 108 PRO A C 1
ATOM 884 O O . PRO A 1 108 ? -12.938 17.094 11.523 1 87.62 108 PRO A O 1
ATOM 887 N N . TYR A 1 109 ? -12.812 16.891 9.344 1 82.19 109 TYR A N 1
ATOM 888 C CA . TYR A 1 109 ? -12.43 15.492 9.43 1 82.19 109 TYR A CA 1
ATOM 889 C C . TYR A 1 109 ? -11.07 15.336 10.109 1 82.19 109 TYR A C 1
ATOM 891 O O . TYR A 1 109 ? -10.836 14.359 10.828 1 82.19 109 TYR A O 1
ATOM 899 N N . CYS A 1 110 ? -10.188 16.281 9.93 1 87.25 110 CYS A N 1
ATOM 900 C CA . CYS A 1 110 ? -8.859 16.281 10.539 1 87.25 110 CYS A CA 1
ATOM 901 C C . CYS A 1 110 ? -8.961 16.281 12.062 1 87.25 110 CYS A C 1
ATOM 903 O O . CYS A 1 110 ? -8.141 15.664 12.742 1 87.25 110 CYS A O 1
ATOM 905 N N . GLU A 1 111 ? -10 16.891 12.555 1 85.44 111 GLU A N 1
ATOM 906 C CA . GLU A 1 111 ? -10.164 17.047 14 1 85.44 111 GLU A CA 1
ATOM 907 C C . GLU A 1 111 ? -10.406 15.703 14.68 1 85.44 111 GLU A C 1
ATOM 909 O O . GLU A 1 111 ? -10.125 15.547 15.867 1 85.44 111 GLU A O 1
ATOM 914 N N . ILE A 1 112 ? -10.922 14.797 14.039 1 79.44 112 ILE A N 1
ATOM 915 C CA . ILE A 1 112 ? -11.188 13.461 14.57 1 79.44 112 ILE A CA 1
ATOM 916 C C . ILE A 1 112 ? -9.875 12.82 15.008 1 79.44 112 ILE A C 1
ATOM 918 O O . ILE A 1 112 ? -9.812 12.18 16.062 1 79.44 112 ILE A O 1
ATOM 922 N N . TYR A 1 113 ? -8.812 13.078 14.242 1 83.88 113 TYR A N 1
ATOM 923 C CA . TYR A 1 113 ? -7.523 12.43 14.492 1 83.88 113 TYR A CA 1
ATOM 924 C C . TYR A 1 113 ? -6.59 13.359 15.258 1 83.88 113 TYR A C 1
ATOM 926 O O . TYR A 1 113 ? -5.652 12.898 15.922 1 83.88 113 TYR A O 1
ATOM 934 N N . PHE A 1 114 ? -6.875 14.586 15.133 1 92.12 114 PHE A N 1
ATOM 935 C CA . PHE A 1 114 ? -6.062 15.609 15.773 1 92.12 114 PHE A CA 1
ATOM 936 C C . PHE A 1 114 ? -6.922 16.531 16.641 1 92.12 114 PHE A C 1
ATOM 938 O O . PHE A 1 114 ? -7.117 17.703 16.312 1 92.12 114 PHE A O 1
ATOM 945 N N . PRO A 1 115 ? -7.262 16 17.766 1 89.56 115 PRO A N 1
ATOM 946 C CA . PRO A 1 115 ? -8.242 16.703 18.594 1 89.56 115 PRO A CA 1
ATOM 947 C C . PRO A 1 115 ? -7.715 18.031 19.125 1 89.56 115 PRO A C 1
ATOM 949 O O . PRO A 1 115 ? -8.5 18.906 19.516 1 89.56 115 PRO A O 1
ATOM 952 N N . LYS A 1 116 ? -6.414 18.266 19.188 1 95 116 LYS A N 1
ATOM 953 C CA . LYS A 1 116 ? -5.844 19.5 19.688 1 95 116 LYS A CA 1
ATOM 954 C C . LYS A 1 116 ? -5.871 20.609 18.625 1 95 116 LYS A C 1
ATOM 956 O O . LYS A 1 116 ? -5.5 21.75 18.906 1 95 116 LYS A O 1
ATOM 961 N N . GLY A 1 117 ? -6.25 20.281 17.391 1 94.25 117 GLY A N 1
ATOM 962 C CA . GLY A 1 117 ? -6.523 21.281 16.359 1 94.25 117 GLY A CA 1
ATOM 963 C C . GLY A 1 117 ? -5.297 21.641 15.547 1 94.25 117 GLY A C 1
ATOM 964 O O . GLY A 1 117 ? -4.207 21.125 15.781 1 94.25 117 GLY A O 1
ATOM 965 N N . VAL A 1 118 ? -5.473 22.609 14.594 1 95.81 118 VAL A N 1
ATOM 966 C CA . VAL A 1 118 ? -4.465 22.969 13.602 1 95.81 118 VAL A CA 1
ATOM 967 C C . VAL A 1 118 ? -3.312 23.703 14.281 1 95.81 118 VAL A C 1
ATOM 969 O O . VAL A 1 118 ? -2.209 23.781 13.734 1 95.81 118 VAL A O 1
ATOM 972 N N . ASN A 1 119 ? -3.535 24.219 15.5 1 95.38 119 ASN A N 1
ATOM 973 C CA . ASN A 1 119 ? -2.508 24.984 16.203 1 95.38 119 ASN A CA 1
ATOM 974 C C . ASN A 1 119 ? -1.695 24.094 17.141 1 95.38 119 ASN A C 1
ATOM 976 O O . ASN A 1 119 ? -0.796 24.562 17.844 1 95.38 119 ASN A O 1
ATOM 980 N N . ASP A 1 120 ? -1.976 22.828 17.188 1 96.31 120 ASP A N 1
ATOM 981 C CA . ASP A 1 120 ? -1.187 21.875 17.969 1 96.31 120 ASP A CA 1
ATOM 982 C C . ASP A 1 120 ? 0.288 21.938 17.578 1 96.31 120 ASP A C 1
ATOM 984 O O . ASP A 1 120 ? 0.634 21.734 16.422 1 96.31 120 ASP A O 1
ATOM 988 N N . PRO A 1 121 ? 1.167 22.219 18.531 1 96.94 121 PRO A N 1
ATOM 989 C CA . PRO A 1 121 ? 2.592 22.328 18.203 1 96.94 121 PRO A CA 1
ATOM 990 C C . PRO A 1 121 ? 3.189 21 17.75 1 96.94 121 PRO A C 1
ATOM 992 O O . PRO A 1 121 ? 4.262 20.969 17.141 1 96.94 121 PRO A O 1
ATOM 995 N N . ASN A 1 122 ? 2.49 19.938 18.047 1 96.81 122 ASN A N 1
ATOM 996 C CA . ASN A 1 122 ? 2.984 18.625 17.656 1 96.81 122 ASN A CA 1
ATOM 997 C C . ASN A 1 122 ? 2.496 18.219 16.266 1 96.81 122 ASN A C 1
ATOM 999 O O . ASN A 1 122 ? 2.842 17.156 15.758 1 96.81 122 ASN A O 1
ATOM 1003 N N . LEU A 1 123 ? 1.713 19.078 15.648 1 97.12 123 LEU A N 1
ATOM 1004 C CA . LEU A 1 123 ? 1.186 18.812 14.312 1 97.12 123 LEU A CA 1
ATOM 1005 C C . LEU A 1 123 ? 2.209 19.188 13.242 1 97.12 123 LEU A C 1
ATOM 1007 O O . LEU A 1 123 ? 2.883 20.203 13.352 1 97.12 123 LEU A O 1
ATOM 1011 N N . CYS A 1 124 ? 2.355 18.359 12.203 1 98.06 124 CYS A N 1
ATOM 1012 C CA . CYS A 1 124 ? 3.174 18.672 11.039 1 98.06 124 CYS A CA 1
ATOM 1013 C C . CYS A 1 124 ? 2.504 18.203 9.75 1 98.06 124 CYS A C 1
ATOM 1015 O O . CYS A 1 124 ? 1.449 17.562 9.797 1 98.06 124 CYS A O 1
ATOM 1017 N N . LEU A 1 125 ? 3.051 18.672 8.703 1 97.62 125 LEU A N 1
ATOM 1018 C CA . LEU A 1 125 ? 2.621 18.266 7.367 1 97.62 125 LEU A CA 1
ATOM 1019 C C . LEU A 1 125 ? 3.664 17.359 6.711 1 97.62 125 LEU A C 1
ATOM 1021 O O . LEU A 1 125 ? 4.836 17.734 6.609 1 97.62 125 LEU A O 1
ATOM 1025 N N . LEU A 1 126 ? 3.268 16.141 6.367 1 98.31 126 LEU A N 1
ATOM 1026 C CA . LEU A 1 126 ? 4.082 15.359 5.445 1 98.31 126 LEU A CA 1
ATOM 1027 C C . LEU A 1 126 ? 3.896 15.844 4.012 1 98.31 126 LEU A C 1
ATOM 1029 O O . LEU A 1 126 ? 2.785 15.812 3.479 1 98.31 126 LEU A O 1
ATOM 1033 N N . VAL A 1 127 ? 4.953 16.375 3.488 1 98.19 127 VAL A N 1
ATOM 1034 C CA . VAL A 1 127 ? 4.961 16.828 2.1 1 98.19 127 VAL A CA 1
ATOM 1035 C C . VAL A 1 127 ? 5.492 15.719 1.198 1 98.19 127 VAL A C 1
ATOM 1037 O O . VAL A 1 127 ? 6.656 15.328 1.302 1 98.19 127 VAL A O 1
ATOM 1040 N N . CYS A 1 128 ? 4.645 15.227 0.295 1 97.56 128 CYS A N 1
ATOM 1041 C CA . CYS A 1 128 ? 4.992 14.125 -0.599 1 97.56 128 CYS A CA 1
ATOM 1042 C C . CYS A 1 128 ? 5.219 14.633 -2.02 1 97.56 128 CYS A C 1
ATOM 1044 O O . CYS A 1 128 ? 4.266 15.008 -2.709 1 97.56 128 CYS A O 1
ATOM 1046 N N . ASP A 1 129 ? 6.473 14.617 -2.434 1 95.88 129 ASP A N 1
ATOM 1047 C CA . ASP A 1 129 ? 6.844 14.977 -3.799 1 95.88 129 ASP A CA 1
ATOM 1048 C C . ASP A 1 129 ? 6.793 13.758 -4.719 1 95.88 129 ASP A C 1
ATOM 1050 O O . ASP A 1 129 ? 7.629 12.859 -4.613 1 95.88 129 ASP A O 1
ATOM 1054 N N . ILE A 1 130 ? 5.836 13.742 -5.633 1 93.19 130 ILE A N 1
ATOM 1055 C CA . ILE A 1 130 ? 5.621 12.594 -6.504 1 93.19 130 ILE A CA 1
ATOM 1056 C C . ILE A 1 130 ? 6.707 12.547 -7.574 1 93.19 130 ILE A C 1
ATOM 1058 O O . ILE A 1 130 ? 6.938 13.531 -8.281 1 93.19 130 ILE A O 1
ATOM 1062 N N . HIS A 1 131 ? 7.391 11.422 -7.684 1 89.94 131 HIS A N 1
ATOM 1063 C CA . HIS A 1 131 ? 8.367 11.32 -8.758 1 89.94 131 HIS A CA 1
ATOM 1064 C C . HIS A 1 131 ? 8.016 10.18 -9.719 1 89.94 131 HIS A C 1
ATOM 1066 O O . HIS A 1 131 ? 8.492 10.148 -10.852 1 89.94 131 HIS A O 1
ATOM 1072 N N . HIS A 1 132 ? 7.18 9.203 -9.32 1 87.5 132 HIS A N 1
ATOM 1073 C CA . HIS A 1 132 ? 6.617 8.172 -10.188 1 87.5 132 HIS A CA 1
ATOM 1074 C C . HIS A 1 132 ? 5.141 7.949 -9.891 1 87.5 132 HIS A C 1
ATOM 1076 O O . HIS A 1 132 ? 4.738 7.914 -8.719 1 87.5 132 HIS A O 1
ATOM 1082 N N . ALA A 1 133 ? 4.375 7.828 -10.969 1 88.38 133 ALA A N 1
ATOM 1083 C CA . ALA A 1 133 ? 2.947 7.559 -10.82 1 88.38 133 ALA A CA 1
ATOM 1084 C C . ALA A 1 133 ? 2.484 6.496 -11.812 1 88.38 133 ALA A C 1
ATOM 1086 O O . ALA A 1 133 ? 2.875 6.52 -12.984 1 88.38 133 ALA A O 1
ATOM 1087 N N . GLU A 1 134 ? 1.749 5.535 -11.297 1 86.44 134 GLU A N 1
ATOM 1088 C CA . GLU A 1 134 ? 1.083 4.531 -12.117 1 86.44 134 GLU A CA 1
ATOM 1089 C C . GLU A 1 134 ? -0.364 4.328 -11.68 1 86.44 134 GLU A C 1
ATOM 1091 O O . GLU A 1 134 ? -0.674 4.422 -10.484 1 86.44 134 GLU A O 1
ATOM 1096 N N . TYR A 1 135 ? -1.21 4.086 -12.68 1 86.56 135 TYR A N 1
ATOM 1097 C CA . TYR A 1 135 ? -2.607 3.826 -12.344 1 86.56 135 TYR A CA 1
ATOM 1098 C C . TYR A 1 135 ? -3.176 2.709 -13.211 1 86.56 135 TYR A C 1
ATOM 1100 O O . TYR A 1 135 ? -2.709 2.482 -14.328 1 86.56 135 TYR A O 1
ATOM 1108 N N . TRP A 1 136 ? -4.102 1.969 -12.664 1 83.19 136 TRP A N 1
ATOM 1109 C CA . TRP A 1 136 ? -4.891 0.925 -13.305 1 83.19 136 TRP A CA 1
ATOM 1110 C C . TRP A 1 136 ? -6.383 1.234 -13.211 1 83.19 136 TRP A C 1
ATOM 1112 O O . TRP A 1 136 ? -6.914 1.436 -12.117 1 83.19 136 TRP A O 1
ATOM 1122 N N . ASP A 1 137 ? -7.027 1.479 -14.336 1 75.69 137 ASP A N 1
ATOM 1123 C CA . ASP A 1 137 ? -8.461 1.771 -14.398 1 75.69 137 ASP A CA 1
ATOM 1124 C C . ASP A 1 137 ? -9.164 0.849 -15.391 1 75.69 137 ASP A C 1
ATOM 1126 O O . ASP A 1 137 ? -9.07 1.049 -16.609 1 75.69 137 ASP A O 1
ATOM 1130 N N . VAL A 1 138 ? -9.805 -0.22 -14.922 1 64.31 138 VAL A N 1
ATOM 1131 C CA . VAL A 1 138 ? -10.398 -1.232 -15.781 1 64.31 138 VAL A CA 1
ATOM 1132 C C . VAL A 1 138 ? -11.727 -0.718 -16.328 1 64.31 138 VAL A C 1
ATOM 1134 O O . VAL A 1 138 ? -12.133 -1.086 -17.438 1 64.31 138 VAL A O 1
ATOM 1137 N N . LYS A 1 139 ? -12.578 -0.175 -15.477 1 58.59 139 LYS A N 1
ATOM 1138 C CA . LYS A 1 139 ? -13.852 0.311 -16.016 1 58.59 139 LYS A CA 1
ATOM 1139 C C . LYS A 1 139 ? -13.633 1.146 -17.266 1 58.59 139 LYS A C 1
ATOM 1141 O O . LYS A 1 139 ? -14.492 1.177 -18.156 1 58.59 139 LYS A O 1
ATOM 1146 N N . GLN A 1 140 ? -12.672 1.888 -17.156 1 50.75 140 GLN A N 1
ATOM 1147 C CA . GLN A 1 140 ? -12.492 2.619 -18.406 1 50.75 140 GLN A CA 1
ATOM 1148 C C . GLN A 1 140 ? -11.852 1.734 -19.469 1 50.75 140 GLN A C 1
ATOM 1150 O O . GLN A 1 140 ? -11.562 2.197 -20.578 1 50.75 140 GLN A O 1
ATOM 1155 N N . GLY A 1 141 ? -12.039 0.417 -19.219 1 45.53 141 GLY A N 1
ATOM 1156 C CA . GLY A 1 141 ? -11.586 -0.551 -20.203 1 45.53 141 GLY A CA 1
ATOM 1157 C C . GLY A 1 141 ? -10.07 -0.694 -20.25 1 45.53 141 GLY A C 1
ATOM 1158 O O . GLY A 1 141 ? -9.547 -1.593 -20.906 1 45.53 141 GLY A O 1
ATOM 1159 N N . SER A 1 142 ? -9.266 0.385 -20.031 1 41.62 142 SER A N 1
ATOM 1160 C CA . SER A 1 142 ? -7.82 0.36 -20.219 1 41.62 142 SER A CA 1
ATOM 1161 C C . SER A 1 142 ? -7.09 0.063 -18.922 1 41.62 142 SER A C 1
ATOM 1163 O O . SER A 1 142 ? -7.363 0.688 -17.891 1 41.62 142 SER A O 1
ATOM 1165 N N . MET A 1 143 ? -6.973 -1.138 -18.516 1 42.88 143 MET A N 1
ATOM 1166 C CA . MET A 1 143 ? -5.922 -1.273 -17.516 1 42.88 143 MET A CA 1
ATOM 1167 C C . MET A 1 143 ? -4.73 -0.38 -17.844 1 42.88 143 MET A C 1
ATOM 1169 O O . MET A 1 143 ? -3.982 -0.658 -18.781 1 42.88 143 MET A O 1
ATOM 1173 N N . MET A 1 144 ? -4.965 0.908 -18.047 1 45.47 144 MET A N 1
ATOM 1174 C CA . MET A 1 144 ? -3.885 1.801 -18.453 1 45.47 144 MET A CA 1
ATOM 1175 C C . MET A 1 144 ? -2.887 2 -17.312 1 45.47 144 MET A C 1
ATOM 1177 O O . MET A 1 144 ? -3.279 2.266 -16.172 1 45.47 144 MET A O 1
ATOM 1181 N N . SER A 1 145 ? -1.976 1.077 -17.156 1 44.41 145 SER A N 1
ATOM 1182 C CA . SER A 1 145 ? -0.856 1.484 -16.312 1 44.41 145 SER A CA 1
ATOM 1183 C C . SER A 1 145 ? -0.328 2.855 -16.719 1 44.41 145 SER A C 1
ATOM 1185 O O . SER A 1 145 ? -0.049 3.096 -17.906 1 44.41 145 SER A O 1
ATOM 1187 N N . LEU A 1 146 ? -0.884 3.904 -16.422 1 42 146 LEU A N 1
ATOM 1188 C CA . LEU A 1 146 ? -0.169 5.164 -16.594 1 42 146 LEU A CA 1
ATOM 1189 C C . LEU A 1 146 ? 1.134 5.164 -15.797 1 42 146 LEU A C 1
ATOM 1191 O O . LEU A 1 146 ? 1.129 4.922 -14.586 1 42 146 LEU A O 1
ATOM 1195 N N . ILE A 1 147 ? 2.178 4.418 -16.141 1 42.16 147 ILE A N 1
ATOM 1196 C CA . ILE A 1 147 ? 3.547 4.5 -15.648 1 42.16 147 ILE A CA 1
ATOM 1197 C C . ILE A 1 147 ? 4.02 5.953 -15.68 1 42.16 147 ILE A C 1
ATOM 1199 O O . ILE A 1 147 ? 4.184 6.535 -16.75 1 42.16 147 ILE A O 1
ATOM 1203 N N . THR A 1 148 ? 3.549 6.777 -14.836 1 41.59 148 THR A N 1
ATOM 1204 C CA . THR A 1 148 ? 4.172 8.086 -14.656 1 41.59 148 THR A CA 1
ATOM 1205 C C . THR A 1 148 ? 5.66 7.938 -14.359 1 41.59 148 THR A C 1
ATOM 1207 O O . THR A 1 148 ? 6.359 8.938 -14.156 1 41.59 148 THR A O 1
ATOM 1210 N N . SER A 1 149 ? 6.293 6.945 -13.789 1 39.62 149 SER A N 1
ATOM 1211 C CA . SER A 1 149 ? 7.684 7.262 -13.484 1 39.62 149 SER A CA 1
ATOM 1212 C C . SER A 1 149 ? 8.32 8.102 -14.586 1 39.62 149 SER A C 1
ATOM 1214 O O . SER A 1 149 ? 9.5 8.453 -14.5 1 39.62 149 SER A O 1
ATOM 1216 N N . TYR A 1 150 ? 7.996 8 -15.797 1 39.06 150 TYR A N 1
ATOM 1217 C CA . TYR A 1 150 ? 8.828 8.688 -16.781 1 39.06 150 TYR A CA 1
ATOM 1218 C C . TYR A 1 150 ? 8.875 10.188 -16.5 1 39.06 150 TYR A C 1
ATOM 1220 O O . TYR A 1 150 ? 9.445 10.953 -17.281 1 39.06 150 TYR A O 1
ATOM 1228 N N . ILE A 1 151 ? 8.25 10.609 -15.586 1 34.84 151 ILE A N 1
ATOM 1229 C CA . ILE A 1 151 ? 8.297 12.062 -15.445 1 34.84 151 ILE A CA 1
ATOM 1230 C C . ILE A 1 151 ? 9.742 12.531 -15.328 1 34.84 151 ILE A C 1
ATOM 1232 O O . ILE A 1 151 ? 10.172 13.438 -16.047 1 34.84 151 ILE A O 1
ATOM 1236 N N . LYS A 1 152 ? 10.258 12.531 -14.094 1 34.94 152 LYS A N 1
ATOM 1237 C CA . LYS A 1 152 ? 11.391 13.438 -13.977 1 34.94 152 LYS A CA 1
ATOM 1238 C C . LYS A 1 152 ? 12.562 12.969 -14.828 1 34.94 152 LYS A C 1
ATOM 1240 O O . LYS A 1 152 ? 13.328 13.781 -15.352 1 34.94 152 LYS A O 1
ATOM 1245 N N . ALA A 1 153 ? 13.203 11.711 -14.602 1 33.16 153 ALA A N 1
ATOM 1246 C CA . ALA A 1 153 ? 14.617 11.602 -14.945 1 33.16 153 ALA A CA 1
ATOM 1247 C C . ALA A 1 153 ? 14.828 11.625 -16.453 1 33.16 153 ALA A C 1
ATOM 1249 O O . ALA A 1 153 ? 15.93 11.352 -16.938 1 33.16 153 ALA A O 1
ATOM 1250 N N . GLY A 1 154 ? 14.289 12.398 -17.359 1 32.97 154 GLY A N 1
ATOM 1251 C CA . GLY A 1 154 ? 14.828 12.484 -18.703 1 32.97 154 GLY A CA 1
ATOM 1252 C C . GLY A 1 154 ? 15.055 11.125 -19.328 1 32.97 154 GLY A C 1
ATOM 1253 O O . GLY A 1 154 ? 15.484 11.031 -20.484 1 32.97 154 GLY A O 1
ATOM 1254 N N . LEU A 1 155 ? 15.766 10.039 -18.672 1 33.19 155 LEU A N 1
ATOM 1255 C CA . LEU A 1 155 ? 16.203 8.883 -19.438 1 33.19 155 LEU A CA 1
ATOM 1256 C C . LEU A 1 155 ? 15.016 8.094 -19.984 1 33.19 155 LEU A C 1
ATOM 1258 O O . LEU A 1 155 ? 13.906 8.203 -19.453 1 33.19 155 LEU A O 1
ATOM 1262 N N . GLY A 1 156 ? 15.336 7.258 -21.219 1 31.42 156 GLY A N 1
ATOM 1263 C CA . GLY A 1 156 ? 14.547 6.395 -22.078 1 31.42 156 GLY A CA 1
ATOM 1264 C C . GLY A 1 156 ? 13.555 5.531 -21.328 1 31.42 156 GLY A C 1
ATOM 1265 O O . GLY A 1 156 ? 13.883 4.98 -20.266 1 31.42 156 GLY A O 1
ATOM 1266 N N . ILE A 1 157 ? 12.531 5.762 -21.609 1 35.09 157 ILE A N 1
ATOM 1267 C CA . ILE A 1 157 ? 11.219 5.18 -21.328 1 35.09 157 ILE A CA 1
ATOM 1268 C C . ILE A 1 157 ? 11.25 3.68 -21.609 1 35.09 157 ILE A C 1
ATOM 1270 O O . ILE A 1 157 ? 11.445 3.254 -22.75 1 35.09 157 ILE A O 1
ATOM 1274 N N . LYS A 1 158 ? 12.141 2.766 -21.266 1 33.91 158 LYS A N 1
ATOM 1275 C CA . LYS A 1 158 ? 11.562 1.6 -21.922 1 33.91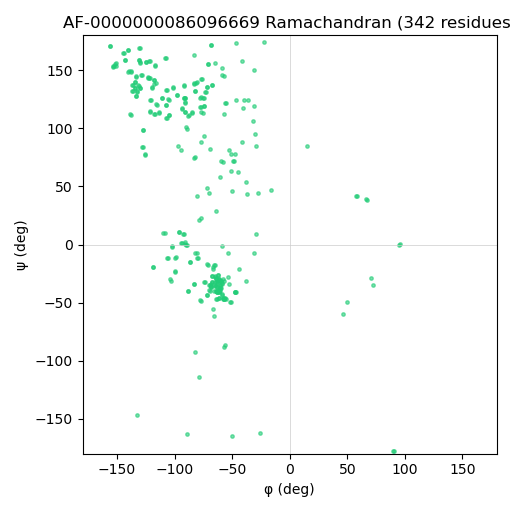 158 LYS A CA 1
ATOM 1276 C C . LYS A 1 158 ? 10.062 1.501 -21.641 1 33.91 158 LYS A C 1
ATOM 1278 O O . LYS A 1 158 ? 9.609 1.862 -20.547 1 33.91 158 LYS A O 1
ATOM 1283 N N . GLU A 1 159 ? 9.203 1.439 -22.766 1 30.7 159 GLU A N 1
ATOM 1284 C CA . GLU A 1 159 ? 7.793 1.127 -22.984 1 30.7 159 GLU A CA 1
ATOM 1285 C C . GLU A 1 159 ? 7.285 0.114 -21.953 1 30.7 159 GLU A C 1
ATOM 1287 O O . GLU A 1 159 ? 8.031 -0.758 -21.516 1 30.7 159 GLU A O 1
ATOM 1292 N N . PRO A 1 160 ? 6.395 0.445 -21.234 1 34.31 160 PRO A N 1
ATOM 1293 C CA . PRO A 1 160 ? 5.684 -0.726 -20.719 1 34.31 160 PRO A CA 1
ATOM 1294 C C . PRO A 1 160 ? 5.711 -1.908 -21.688 1 34.31 160 PRO A C 1
ATOM 1296 O O . PRO A 1 160 ? 5.645 -1.717 -22.891 1 34.31 160 PRO A O 1
ATOM 1299 N N . ILE A 1 161 ? 6.535 -2.883 -21.688 1 30.16 161 ILE A N 1
ATOM 1300 C CA . ILE A 1 161 ? 6.09 -3.951 -22.578 1 30.16 161 ILE A CA 1
ATOM 1301 C C . ILE A 1 161 ? 4.566 -3.992 -22.609 1 30.16 161 ILE A C 1
ATOM 1303 O O . ILE A 1 161 ? 3.914 -4.121 -21.578 1 30.16 161 ILE A O 1
ATOM 1307 N N . SER A 1 162 ? 3.973 -3.557 -23.656 1 30.12 162 SER A N 1
ATOM 1308 C CA . SER A 1 162 ? 2.635 -3.789 -24.203 1 30.12 162 SER A CA 1
ATOM 1309 C C . SER A 1 162 ? 2.143 -5.191 -23.859 1 30.12 162 SER A C 1
ATOM 1311 O O . SER A 1 162 ? 0.952 -5.488 -24 1 30.12 162 SER A O 1
ATOM 1313 N N . GLN A 1 163 ? 2.209 -6.258 -23.453 1 29.72 163 GLN A N 1
ATOM 1314 C CA . GLN A 1 163 ? 1.415 -7.074 -24.359 1 29.72 163 GLN A CA 1
ATOM 1315 C C . GLN A 1 163 ? 0.26 -6.273 -24.953 1 29.72 163 GLN A C 1
ATOM 1317 O O . GLN A 1 163 ? -0.209 -5.309 -24.359 1 29.72 163 GLN A O 1
ATOM 1322 N N . GLU A 1 164 ? -0.232 -6.609 -26.297 1 26.09 164 GLU A N 1
ATOM 1323 C CA . GLU A 1 164 ? -1.349 -6.906 -27.188 1 26.09 164 GLU A CA 1
ATOM 1324 C C . GLU A 1 164 ? -2.604 -7.266 -26.391 1 26.09 164 GLU A C 1
ATOM 1326 O O . GLU A 1 164 ? -2.729 -8.383 -25.891 1 26.09 164 GLU A O 1
ATOM 1331 N N . HIS A 1 165 ? -3.18 -6.824 -25.469 1 30.02 165 HIS A N 1
ATOM 1332 C CA . HIS A 1 165 ? -4.586 -6.922 -25.844 1 30.02 165 HIS A CA 1
ATOM 1333 C C . HIS A 1 165 ? -4.836 -6.309 -27.219 1 30.02 165 HIS A C 1
ATOM 1335 O O . HIS A 1 165 ? -4.879 -5.086 -27.359 1 30.02 165 HIS A O 1
ATOM 1341 N N . GLU A 1 166 ? -4.254 -6.852 -28.266 1 27.95 166 GLU A N 1
ATOM 1342 C CA . GLU A 1 166 ? -4.512 -6.641 -29.688 1 27.95 166 GLU A CA 1
ATOM 1343 C C . GLU A 1 166 ? -5.918 -6.098 -29.922 1 27.95 166 GLU A C 1
ATOM 1345 O O . GLU A 1 166 ? -6.816 -6.316 -29.109 1 27.95 166 GLU A O 1
ATOM 1350 N N . LYS A 1 167 ? -6.336 -5.688 -31.344 1 27.19 167 LYS A N 1
ATOM 1351 C CA . LYS A 1 167 ? -6.988 -4.887 -32.375 1 27.19 167 LYS A CA 1
ATOM 1352 C C . LYS A 1 167 ? -8.492 -5.125 -32.406 1 27.19 167 LYS A C 1
ATOM 1354 O O . LYS A 1 167 ? -8.945 -6.238 -32.656 1 27.19 167 LYS A O 1
ATOM 1359 N N . VAL A 1 168 ? -9.242 -4.445 -31.812 1 28.19 168 VAL A N 1
ATOM 1360 C CA . VAL A 1 168 ? -10.523 -4.363 -32.5 1 28.19 168 VAL A CA 1
ATOM 1361 C C . VAL A 1 168 ? -10.281 -3.973 -33.969 1 28.19 168 VAL A C 1
ATOM 1363 O O . VAL A 1 168 ? -9.836 -2.859 -34.25 1 28.19 168 VAL A O 1
ATOM 1366 N N . VAL A 1 169 ? -9.883 -4.852 -34.812 1 24.17 169 VAL A N 1
ATOM 1367 C CA . VAL A 1 169 ? -10.305 -4.582 -36.188 1 24.17 169 VAL A CA 1
ATOM 1368 C C . VAL A 1 169 ? -11.75 -4.086 -36.219 1 24.17 169 VAL A C 1
ATOM 1370 O O . VAL A 1 169 ? -12.664 -4.816 -35.812 1 24.17 169 VAL A O 1
ATOM 1373 N N . LEU A 1 170 ? -11.977 -2.754 -36.094 1 23.69 170 LEU A N 1
ATOM 1374 C CA . LEU A 1 170 ? -13.117 -2.172 -36.812 1 23.69 170 LEU A CA 1
ATOM 1375 C C . LEU A 1 170 ? -13.305 -2.822 -38.156 1 23.69 170 LEU A C 1
ATOM 1377 O O . LEU A 1 170 ? -12.555 -2.537 -39.094 1 23.69 170 LEU A O 1
ATOM 1381 N N . GLN A 1 171 ? -13.25 -4.105 -38.469 1 19.31 171 GLN A N 1
ATOM 1382 C CA . GLN A 1 171 ? -13.805 -4.25 -39.812 1 19.31 171 GLN A CA 1
ATOM 1383 C C . GLN A 1 171 ? -15.047 -3.377 -39.969 1 19.31 171 GLN A C 1
ATOM 1385 O O . GLN A 1 171 ? -15.734 -3.059 -39 1 19.31 171 GLN A O 1
ATOM 1390 N N . ASN A 1 172 ? -15.391 -3.043 -41.344 1 19.61 172 ASN A N 1
ATOM 1391 C CA . ASN A 1 172 ? -16.328 -2.615 -42.375 1 19.61 172 ASN A CA 1
ATOM 1392 C C . ASN A 1 172 ? -17.766 -2.996 -42.031 1 19.61 172 ASN A C 1
ATOM 1394 O O . ASN A 1 172 ? -18.125 -4.168 -42.094 1 19.61 172 ASN A O 1
ATOM 1398 N N . ILE A 1 173 ? -18.203 -2.77 -40.719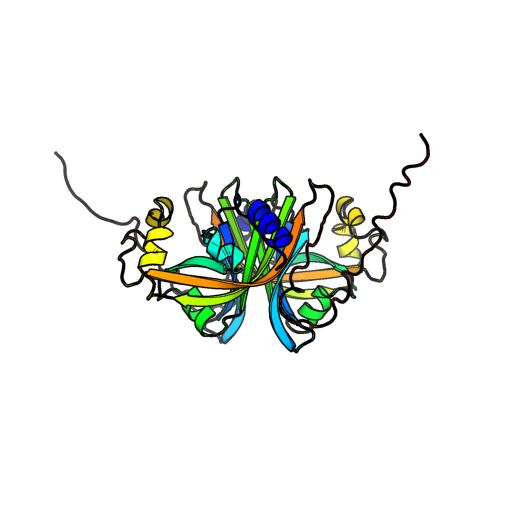 1 18.16 173 ILE A N 1
ATOM 1399 C CA . ILE A 1 173 ? -19.516 -2.498 -41.281 1 18.16 173 ILE A CA 1
ATOM 1400 C C . ILE A 1 173 ? -19.578 -1.054 -41.781 1 18.16 173 ILE A C 1
ATOM 1402 O O . ILE A 1 173 ? -19.188 -0.13 -41.062 1 18.16 173 ILE A O 1
ATOM 1406 N N . MET B 1 1 ? 0.374 -16.344 14.617 1 64.94 1 MET B N 1
ATOM 1407 C CA . MET B 1 1 ? -0.785 -15.539 15 1 64.94 1 MET B CA 1
ATOM 1408 C C . MET B 1 1 ? -1.831 -16.391 15.703 1 64.94 1 MET B C 1
ATOM 1410 O O . MET B 1 1 ? -2.018 -17.562 15.367 1 64.94 1 MET B O 1
ATOM 1414 N N . PRO B 1 2 ? -2.369 -15.703 16.766 1 68.75 2 PRO B N 1
ATOM 1415 C CA . PRO B 1 2 ? -3.463 -16.453 17.375 1 68.75 2 PRO B CA 1
ATOM 1416 C C . PRO B 1 2 ? -4.578 -16.797 1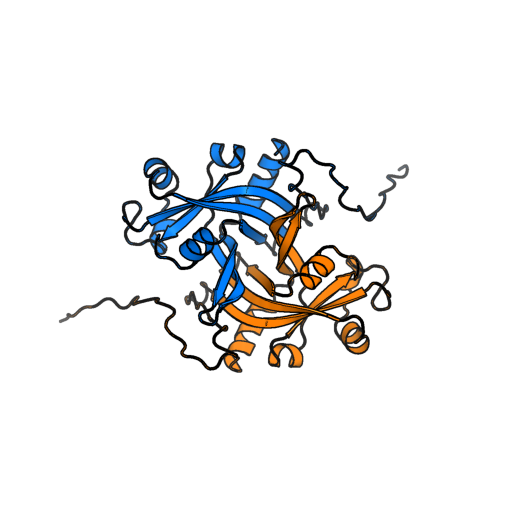6.391 1 68.75 2 PRO B C 1
ATOM 1418 O O . PRO B 1 2 ? -4.75 -16.094 15.383 1 68.75 2 PRO B O 1
ATOM 1421 N N . GLU B 1 3 ? -5.156 -17.922 16.562 1 68.06 3 GLU B N 1
ATOM 1422 C CA . GLU B 1 3 ? -6.227 -18.391 15.688 1 68.06 3 GLU B CA 1
ATOM 1423 C C . GLU B 1 3 ? -7.27 -17.297 15.453 1 68.06 3 GLU B C 1
ATOM 1425 O O . GLU B 1 3 ? -7.754 -17.125 14.336 1 68.06 3 GLU B O 1
ATOM 1430 N N . GLN B 1 4 ? -7.625 -16.547 16.438 1 68.94 4 GLN B N 1
ATOM 1431 C CA . GLN B 1 4 ? -8.617 -15.477 16.344 1 68.94 4 GLN B CA 1
ATOM 1432 C C . GLN B 1 4 ? -8.148 -14.383 15.383 1 68.94 4 GLN B C 1
ATOM 1434 O O . GLN B 1 4 ? -8.953 -13.828 14.633 1 68.94 4 GLN B O 1
ATOM 1439 N N . SER B 1 5 ? -6.867 -14.203 15.359 1 75.38 5 SER B N 1
ATOM 1440 C CA . SER B 1 5 ? -6.293 -13.18 14.484 1 75.38 5 SER B CA 1
ATOM 1441 C C . SER B 1 5 ? -6.332 -13.617 13.023 1 75.38 5 SER B C 1
ATOM 1443 O O . SER B 1 5 ? -6.598 -12.812 12.141 1 75.38 5 SER B O 1
ATOM 1445 N N . ILE B 1 6 ? -6.195 -14.922 12.891 1 79.81 6 ILE B N 1
ATOM 1446 C CA . ILE B 1 6 ? -6.211 -15.461 11.539 1 79.81 6 ILE B CA 1
ATOM 1447 C C . ILE B 1 6 ? -7.629 -15.398 10.969 1 79.81 6 ILE B C 1
ATOM 1449 O O . ILE B 1 6 ? -7.824 -15.055 9.805 1 79.81 6 ILE B O 1
ATOM 1453 N N . GLU B 1 7 ? -8.617 -15.758 11.766 1 82.06 7 GLU B N 1
ATOM 1454 C CA . GLU B 1 7 ? -10.016 -15.695 11.344 1 82.06 7 GLU B CA 1
ATOM 1455 C C . GLU B 1 7 ? -10.422 -14.266 11.008 1 82.06 7 GLU B C 1
ATOM 1457 O O . GLU B 1 7 ? -11.164 -14.031 10.047 1 82.06 7 GLU B O 1
ATOM 1462 N N . LYS B 1 8 ? -9.984 -13.359 11.781 1 81.44 8 LYS B N 1
ATOM 1463 C CA . LYS B 1 8 ? -10.266 -11.953 11.523 1 81.44 8 LYS B CA 1
ATOM 1464 C C . LYS B 1 8 ? -9.641 -11.5 10.211 1 81.44 8 LYS B C 1
ATOM 1466 O O . LYS B 1 8 ? -10.289 -10.836 9.398 1 81.44 8 LYS B O 1
ATOM 1471 N N . LEU B 1 9 ? -8.352 -11.875 10.047 1 84 9 LEU B N 1
ATOM 1472 C CA . LEU B 1 9 ? -7.684 -11.531 8.797 1 84 9 LEU B CA 1
ATOM 1473 C C . LEU B 1 9 ? -8.445 -12.086 7.598 1 84 9 LEU B C 1
ATOM 1475 O O . LEU B 1 9 ? -8.68 -11.375 6.621 1 84 9 LEU B O 1
ATOM 1479 N N . LYS B 1 10 ? -8.797 -13.305 7.734 1 86.12 10 LYS B N 1
ATOM 1480 C CA . LYS B 1 10 ? -9.555 -13.953 6.668 1 86.12 10 LYS B CA 1
ATOM 1481 C C . LYS B 1 10 ? -10.82 -13.164 6.344 1 86.12 10 LYS B C 1
ATOM 1483 O O . LYS B 1 10 ? -11.117 -12.906 5.176 1 86.12 10 LYS B O 1
ATOM 1488 N N . SER B 1 11 ? -11.547 -12.766 7.328 1 84.69 11 SER B N 1
ATOM 1489 C CA . SER B 1 11 ? -12.805 -12.055 7.145 1 84.69 11 SER B CA 1
ATOM 1490 C C . SER B 1 11 ? -12.586 -10.695 6.492 1 84.69 11 SER B C 1
ATOM 1492 O O . SER B 1 11 ? -13.445 -10.195 5.77 1 84.69 11 SER B O 1
ATOM 1494 N N . LEU B 1 12 ? -11.422 -10.141 6.699 1 82.56 12 LEU B N 1
ATOM 1495 C CA . LEU B 1 12 ? -11.133 -8.805 6.199 1 82.56 12 LEU B CA 1
ATOM 1496 C C . LEU B 1 12 ? -10.703 -8.852 4.738 1 82.56 12 LEU B C 1
ATOM 1498 O O . LEU B 1 12 ? -11.031 -7.957 3.957 1 82.56 12 LEU B O 1
ATOM 1502 N N . ILE B 1 13 ? -10 -9.953 4.379 1 84.62 13 ILE B N 1
ATOM 1503 C CA . ILE B 1 13 ? -9.375 -9.883 3.062 1 84.62 13 ILE B CA 1
ATOM 1504 C C . ILE B 1 13 ? -10.133 -10.773 2.08 1 84.62 13 ILE B C 1
ATOM 1506 O O . ILE B 1 13 ? -9.914 -10.695 0.869 1 84.62 13 ILE B O 1
ATOM 1510 N N . LYS B 1 14 ? -11.016 -11.602 2.592 1 82.5 14 LYS B N 1
ATOM 1511 C CA . LYS B 1 14 ? -11.68 -12.586 1.741 1 82.5 14 LYS B CA 1
ATOM 1512 C C . LYS B 1 14 ? -12.461 -11.906 0.62 1 82.5 14 LYS B C 1
ATOM 1514 O O . LYS B 1 14 ? -12.562 -12.445 -0.486 1 82.5 14 LYS B O 1
ATOM 1519 N N . ASP B 1 15 ? -12.953 -10.742 0.908 1 80.5 15 ASP B N 1
ATOM 1520 C CA . ASP B 1 15 ? -13.797 -10.109 -0.1 1 80.5 15 ASP B CA 1
ATOM 1521 C C . ASP B 1 15 ? -13.016 -9.07 -0.895 1 80.5 15 ASP B C 1
ATOM 1523 O O . ASP B 1 15 ? -13.539 -8.484 -1.847 1 80.5 15 ASP B O 1
ATOM 1527 N N . ILE B 1 16 ? -11.82 -8.758 -0.39 1 80.94 16 ILE B N 1
ATOM 1528 C CA . ILE B 1 16 ? -10.961 -7.836 -1.128 1 80.94 16 ILE B CA 1
ATOM 1529 C C . ILE B 1 16 ? -10.086 -8.617 -2.102 1 80.94 16 ILE B C 1
ATOM 1531 O O . ILE B 1 16 ? -9.172 -9.336 -1.684 1 80.94 16 ILE B O 1
ATOM 1535 N N . LYS B 1 17 ? -10.297 -8.75 -3.314 1 80.69 17 LYS B N 1
ATOM 1536 C CA . LYS B 1 17 ? -9.664 -9.578 -4.34 1 80.69 17 LYS B CA 1
ATOM 1537 C C . LYS B 1 17 ? -8.25 -9.102 -4.645 1 80.69 17 LYS B C 1
ATOM 1539 O O . LYS B 1 17 ? -7.34 -9.914 -4.812 1 80.69 17 LYS B O 1
ATOM 1544 N N . TYR B 1 18 ? -8.086 -7.785 -4.566 1 90.81 18 TYR B N 1
ATOM 1545 C CA . TYR B 1 18 ? -6.801 -7.238 -4.977 1 90.81 18 TYR B CA 1
ATOM 1546 C C . TYR B 1 18 ? -6.129 -6.5 -3.824 1 90.81 18 TYR B C 1
ATOM 1548 O O . TYR B 1 18 ? -6.789 -5.789 -3.064 1 90.81 18 TYR B O 1
ATOM 1556 N N . CYS B 1 19 ? -4.922 -6.723 -3.646 1 96.06 19 CYS B N 1
ATOM 1557 C CA . CYS B 1 19 ? -4.074 -5.906 -2.783 1 96.06 19 CYS B CA 1
ATOM 1558 C C . CYS B 1 19 ? -3.117 -5.055 -3.607 1 96.06 19 CYS B C 1
ATOM 1560 O O . CYS B 1 19 ? -2.973 -5.266 -4.812 1 96.06 19 CYS B O 1
ATOM 1562 N N . MET B 1 20 ? -2.619 -4.047 -3.016 1 96.88 20 MET B N 1
ATOM 1563 C CA . MET B 1 20 ? -1.447 -3.377 -3.574 1 96.88 20 MET B CA 1
ATOM 1564 C C . MET B 1 20 ? -0.161 -3.975 -3.014 1 96.88 20 MET B C 1
ATOM 1566 O O . MET B 1 20 ? 0.118 -3.85 -1.82 1 96.88 20 MET B O 1
ATOM 1570 N N . LEU B 1 21 ? 0.605 -4.605 -3.887 1 97.38 21 LEU B N 1
ATOM 1571 C CA . LEU B 1 21 ? 1.904 -5.152 -3.51 1 97.38 21 LEU B CA 1
ATOM 1572 C C . LEU B 1 21 ? 2.988 -4.086 -3.594 1 97.38 21 LEU B C 1
ATOM 1574 O O . LEU B 1 21 ? 3.287 -3.584 -4.68 1 97.38 21 LEU B O 1
ATOM 1578 N N . ALA B 1 22 ? 3.514 -3.74 -2.463 1 98.5 22 ALA B N 1
ATOM 1579 C CA . ALA B 1 22 ? 4.613 -2.779 -2.424 1 98.5 22 ALA B CA 1
ATOM 1580 C C . ALA B 1 22 ? 5.961 -3.49 -2.318 1 98.5 22 ALA B C 1
ATOM 1582 O O . ALA B 1 22 ? 6.141 -4.367 -1.47 1 98.5 22 ALA B O 1
ATOM 1583 N N . THR B 1 23 ? 6.871 -3.141 -3.191 1 97.88 23 THR B N 1
ATOM 1584 C CA . THR B 1 23 ? 8.227 -3.67 -3.215 1 97.88 23 THR B CA 1
ATOM 1585 C C . THR B 1 23 ? 9.25 -2.537 -3.295 1 97.88 23 THR B C 1
ATOM 1587 O O . THR B 1 23 ? 8.906 -1.41 -3.658 1 97.88 23 THR B O 1
ATOM 1590 N N . TRP B 1 24 ? 10.453 -2.9 -2.826 1 96.12 24 TRP B N 1
ATOM 1591 C CA . TRP B 1 24 ? 11.578 -2.012 -3.088 1 96.12 24 TRP B CA 1
ATOM 1592 C C . TRP B 1 24 ? 12.078 -2.166 -4.523 1 96.12 24 TRP B C 1
ATOM 1594 O O . TRP B 1 24 ? 12.305 -3.283 -4.988 1 96.12 24 TRP B O 1
ATOM 1604 N N . THR B 1 25 ? 12.148 -1.07 -5.203 1 93.06 25 THR B N 1
ATOM 1605 C CA . THR B 1 25 ? 12.602 -1.108 -6.59 1 93.06 25 THR B CA 1
ATOM 1606 C C . THR B 1 25 ? 13.781 -0.168 -6.797 1 93.06 25 THR B C 1
ATOM 1608 O O . THR B 1 25 ? 14.055 0.69 -5.957 1 93.06 25 THR B O 1
ATOM 1611 N N . THR B 1 26 ? 14.516 -0.445 -7.785 1 90.88 26 THR B N 1
ATOM 1612 C CA . THR B 1 26 ? 15.641 0.381 -8.203 1 90.88 26 THR B CA 1
ATOM 1613 C C . THR B 1 26 ? 15.461 0.86 -9.641 1 90.88 26 THR B C 1
ATOM 1615 O O . THR B 1 26 ? 15.219 0.056 -10.539 1 90.88 26 THR B O 1
ATOM 1618 N N . SER B 1 27 ? 15.508 2.143 -9.781 1 83.5 27 SER B N 1
ATOM 1619 C CA . SER B 1 27 ? 15.414 2.697 -11.133 1 83.5 27 SER B CA 1
ATOM 1620 C C . SER B 1 27 ? 16.656 2.365 -11.953 1 83.5 27 SER B C 1
ATOM 1622 O O . SER B 1 27 ? 17.641 1.853 -11.422 1 83.5 27 SER B O 1
ATOM 1624 N N . LYS B 1 28 ? 16.562 2.674 -13.203 1 79.62 28 LYS B N 1
ATOM 1625 C CA . LYS B 1 28 ? 17.703 2.467 -14.086 1 79.62 28 LYS B CA 1
ATOM 1626 C C . LYS B 1 28 ? 18.891 3.312 -13.656 1 79.62 28 LYS B C 1
ATOM 1628 O O . LYS B 1 28 ? 20.047 2.949 -13.914 1 79.62 28 LYS B O 1
ATOM 1633 N N . LEU B 1 29 ? 18.656 4.398 -13 1 85.44 29 LEU B N 1
ATOM 1634 C CA . LEU B 1 29 ? 19.719 5.312 -12.57 1 85.44 29 LEU B CA 1
ATOM 1635 C C . LEU B 1 29 ? 20.203 4.949 -11.172 1 85.44 29 LEU B C 1
ATOM 1637 O O . LEU B 1 29 ? 21.047 5.648 -10.609 1 85.44 29 LEU B O 1
ATOM 1641 N N . GLY B 1 30 ? 19.656 3.898 -10.609 1 87.25 30 GLY B N 1
ATOM 1642 C CA . GLY B 1 30 ? 20.125 3.408 -9.32 1 87.25 30 GLY B CA 1
ATOM 1643 C C . GLY B 1 30 ? 19.312 3.945 -8.148 1 87.25 30 GLY B C 1
ATOM 1644 O O . GLY B 1 30 ? 19.609 3.631 -6.996 1 87.25 30 GLY B O 1
ATOM 1645 N N . GLU B 1 31 ? 18.328 4.766 -8.484 1 87.88 31 GLU B N 1
ATOM 1646 C CA . GLU B 1 31 ? 17.5 5.305 -7.41 1 87.88 31 GLU B CA 1
ATOM 1647 C C . GLU B 1 31 ? 16.578 4.234 -6.844 1 87.88 31 GLU B C 1
ATOM 1649 O O . GLU B 1 31 ? 15.93 3.496 -7.598 1 87.88 31 GLU B O 1
ATOM 1654 N N . LYS B 1 32 ? 16.594 4.172 -5.551 1 93.75 32 LYS B N 1
ATOM 1655 C CA . LYS B 1 32 ? 15.742 3.182 -4.887 1 93.75 32 LYS B CA 1
ATOM 1656 C C . LYS B 1 32 ? 14.477 3.826 -4.324 1 93.75 32 LYS B C 1
ATOM 1658 O O . LYS B 1 32 ? 14.539 4.906 -3.73 1 93.75 32 LYS B O 1
ATOM 1663 N N . TYR B 1 33 ? 13.383 3.195 -4.539 1 94.44 33 TYR B N 1
ATOM 1664 C CA . TYR B 1 33 ? 12.117 3.695 -4.008 1 94.44 33 TYR B CA 1
ATOM 1665 C C . TYR B 1 33 ? 11.102 2.568 -3.859 1 94.44 33 TYR B C 1
ATOM 1667 O O . TYR B 1 33 ? 11.383 1.422 -4.215 1 94.44 33 TYR B O 1
ATOM 1675 N N . ILE B 1 34 ? 9.984 2.846 -3.213 1 97.06 34 ILE B N 1
ATOM 1676 C CA . ILE B 1 34 ? 8.914 1.871 -3.039 1 97.06 34 ILE B CA 1
ATOM 1677 C C . ILE B 1 34 ? 7.914 1.991 -4.188 1 97.06 34 ILE B C 1
ATOM 1679 O O . ILE B 1 34 ? 7.453 3.09 -4.504 1 97.06 34 ILE B O 1
ATOM 1683 N N . HIS B 1 35 ? 7.684 0.908 -4.797 1 94.06 35 HIS B N 1
ATOM 1684 C CA . HIS B 1 35 ? 6.703 0.79 -5.871 1 94.06 35 HIS B CA 1
ATOM 1685 C C . HIS B 1 35 ? 5.594 -0.19 -5.496 1 94.06 35 HIS B C 1
ATOM 1687 O O . HIS B 1 35 ? 5.848 -1.197 -4.832 1 94.06 35 HIS B O 1
ATOM 1693 N N . SER B 1 36 ? 4.387 0.166 -5.902 1 96 36 SER B N 1
ATOM 1694 C CA . SER B 1 36 ? 3.307 -0.778 -5.641 1 96 36 SER B CA 1
ATOM 1695 C C . SER B 1 36 ? 2.467 -1.022 -6.887 1 96 36 SER B C 1
ATOM 1697 O O . SER B 1 36 ? 2.521 -0.244 -7.844 1 96 36 SER B O 1
ATOM 1699 N N . ARG B 1 37 ? 1.763 -2.15 -6.902 1 92.06 37 ARG B N 1
ATOM 1700 C CA . ARG B 1 37 ? 0.86 -2.521 -7.984 1 92.06 37 ARG B CA 1
ATOM 1701 C C . ARG B 1 37 ? -0.246 -3.445 -7.488 1 92.06 37 ARG B C 1
ATOM 1703 O O . ARG B 1 37 ? -0.067 -4.16 -6.5 1 92.06 37 ARG B O 1
ATOM 1710 N N . PRO B 1 38 ? -1.363 -3.381 -8.188 1 92.94 38 PRO B N 1
ATOM 1711 C CA . PRO B 1 38 ? -2.428 -4.301 -7.773 1 92.94 38 PRO B CA 1
ATOM 1712 C C . PRO B 1 38 ? -2.127 -5.754 -8.133 1 92.94 38 PRO B C 1
ATOM 1714 O O . PRO B 1 38 ? -1.622 -6.027 -9.227 1 92.94 38 PRO B O 1
ATOM 1717 N N . MET B 1 39 ? -2.363 -6.602 -7.211 1 92.56 39 MET B N 1
ATOM 1718 C CA . MET B 1 39 ? -2.197 -8.039 -7.406 1 92.56 39 MET B CA 1
ATOM 1719 C C . MET B 1 39 ? -3.398 -8.805 -6.859 1 92.56 39 MET B C 1
ATOM 1721 O O . MET B 1 39 ? -3.941 -8.453 -5.812 1 92.56 39 MET B O 1
ATOM 1725 N N . ASN B 1 40 ? -3.768 -9.805 -7.613 1 90.88 40 ASN B N 1
ATOM 1726 C CA . ASN B 1 40 ? -4.789 -10.727 -7.113 1 90.88 40 ASN B CA 1
ATOM 1727 C C . ASN B 1 40 ? -4.227 -11.664 -6.051 1 90.88 40 ASN B C 1
ATOM 1729 O O . ASN B 1 40 ? -3.242 -12.367 -6.289 1 90.88 40 ASN B O 1
ATOM 1733 N N . VAL B 1 41 ? -4.793 -11.562 -4.883 1 93.62 41 VAL B N 1
ATOM 1734 C CA . VAL B 1 41 ? -4.289 -12.383 -3.785 1 93.62 41 VAL B CA 1
ATOM 1735 C C . VAL B 1 41 ? -5.07 -13.695 -3.723 1 93.62 41 VAL B C 1
ATOM 1737 O O . VAL B 1 41 ? -6.293 -13.703 -3.861 1 93.62 41 VAL B O 1
ATOM 1740 N N . LEU B 1 42 ? -4.301 -14.773 -3.512 1 93.19 42 LEU B N 1
ATOM 1741 C CA . LEU B 1 42 ? -4.883 -16.109 -3.393 1 93.19 42 LEU B CA 1
ATOM 1742 C C . LEU B 1 42 ? -4.492 -16.75 -2.068 1 93.19 42 LEU B C 1
ATOM 1744 O O . LEU B 1 42 ? -3.432 -16.453 -1.516 1 93.19 42 LEU B O 1
ATOM 1748 N N . TRP B 1 43 ? -5.406 -17.484 -1.519 1 87.69 43 TRP B N 1
ATOM 1749 C CA . TRP B 1 43 ? -5.121 -18.219 -0.287 1 87.69 43 TRP B CA 1
ATOM 1750 C C . TRP B 1 43 ? -5.988 -19.469 -0.18 1 87.69 43 TRP B C 1
ATOM 1752 O O . TRP B 1 43 ? -7.012 -19.578 -0.857 1 87.69 43 TRP B O 1
ATOM 1762 N N . LYS B 1 44 ? -5.41 -20.422 0.575 1 88.56 44 LYS B N 1
ATOM 1763 C CA . LYS B 1 44 ? -6.152 -21.578 1.048 1 88.56 44 LYS B CA 1
ATOM 1764 C C . LYS B 1 44 ? -6.23 -21.594 2.572 1 88.56 44 LYS B C 1
ATOM 1766 O O . LYS B 1 44 ? -5.391 -21.016 3.25 1 88.56 44 LYS B O 1
ATOM 1771 N N . GLU B 1 45 ? -7.27 -22.25 2.992 1 86.69 45 GLU B N 1
ATOM 1772 C CA . GLU B 1 45 ? -7.535 -22.25 4.426 1 86.69 45 GLU B CA 1
ATOM 1773 C C . GLU B 1 45 ? -6.297 -22.672 5.215 1 86.69 45 GLU B C 1
ATOM 1775 O O . GLU B 1 45 ? -5.879 -21.984 6.145 1 86.69 45 GLU B O 1
ATOM 1780 N N . ASP B 1 46 ? -5.68 -23.688 4.891 1 87.19 46 ASP B N 1
ATOM 1781 C CA . ASP B 1 46 ? -4.531 -24.219 5.621 1 87.19 46 ASP B CA 1
ATOM 1782 C C . ASP B 1 46 ? -3.324 -23.297 5.488 1 87.19 46 ASP B C 1
ATOM 1784 O O . ASP B 1 46 ? -2.547 -23.141 6.43 1 87.19 46 ASP B O 1
ATOM 1788 N N . ALA B 1 47 ? -3.137 -22.672 4.375 1 85.56 47 ALA B N 1
ATOM 1789 C CA . ALA B 1 47 ? -2.014 -21.766 4.156 1 85.56 47 ALA B CA 1
ATOM 1790 C C . ALA B 1 47 ? -2.16 -20.5 4.988 1 85.56 47 ALA B C 1
ATOM 1792 O O . ALA B 1 47 ? -1.184 -20 5.562 1 85.56 47 ALA B O 1
ATOM 1793 N N . LEU B 1 48 ? -3.359 -20 5.082 1 85.38 48 LEU B N 1
ATOM 1794 C CA . LEU B 1 48 ? -3.6 -18.828 5.898 1 85.38 48 LEU B CA 1
ATOM 1795 C C . LEU B 1 48 ? -3.338 -19.109 7.375 1 85.38 48 LEU B C 1
ATOM 1797 O O . LEU B 1 48 ? -2.824 -18.266 8.102 1 85.38 48 LEU B O 1
ATOM 1801 N N . ALA B 1 49 ? -3.688 -20.375 7.75 1 85.56 49 ALA B N 1
ATOM 1802 C CA . ALA B 1 49 ? -3.383 -20.797 9.117 1 85.56 49 ALA B CA 1
ATOM 1803 C C . ALA B 1 49 ? -1.881 -20.766 9.375 1 85.56 49 ALA B C 1
ATOM 1805 O O . ALA B 1 49 ? -1.446 -20.578 10.516 1 85.56 49 ALA B O 1
ATOM 1806 N N . GLU B 1 50 ? -1.16 -21 8.312 1 89.19 50 GLU B N 1
ATOM 1807 C CA . GLU B 1 50 ? 0.294 -20.906 8.398 1 89.19 50 GLU B CA 1
ATOM 1808 C C . GLU B 1 50 ? 0.787 -19.516 8.031 1 89.19 50 GLU B C 1
ATOM 1810 O O . GLU B 1 50 ? 1.983 -19.312 7.82 1 89.19 50 GLU B O 1
ATOM 1815 N N . GLN B 1 51 ? -0.1 -18.547 7.863 1 90.38 51 GLN B N 1
ATOM 1816 C CA . GLN B 1 51 ? 0.189 -17.141 7.641 1 90.38 51 GLN B CA 1
ATOM 1817 C C . GLN B 1 51 ? 0.858 -16.906 6.289 1 90.38 51 GLN B C 1
ATOM 1819 O O . GLN B 1 51 ? 1.811 -16.141 6.18 1 90.38 51 GLN B O 1
ATOM 1824 N N . LYS B 1 52 ? 0.35 -17.703 5.324 1 94.62 52 LYS B N 1
ATOM 1825 C CA . LYS B 1 52 ? 0.866 -17.578 3.963 1 94.62 52 LYS B CA 1
ATOM 1826 C C . LYS B 1 52 ? -0.223 -17.109 3.002 1 94.62 52 LYS B C 1
ATOM 1828 O O . LYS B 1 52 ? -1.37 -17.547 3.094 1 94.62 52 LYS B O 1
ATOM 1833 N N . LEU B 1 53 ? 0.153 -16.234 2.135 1 96.19 53 LEU B N 1
ATOM 1834 C CA . LEU B 1 53 ? -0.643 -15.82 0.982 1 96.19 53 LEU B CA 1
ATOM 1835 C C . LEU B 1 53 ? 0.117 -16.062 -0.317 1 96.19 53 LEU B C 1
ATOM 1837 O O . LEU B 1 53 ? 1.348 -16.156 -0.316 1 96.19 53 LEU B O 1
ATOM 1841 N N . TYR B 1 54 ? -0.639 -16.156 -1.41 1 97.19 54 TYR B N 1
ATOM 1842 C CA . TYR B 1 54 ? -0.03 -16.484 -2.695 1 97.19 54 TYR B CA 1
ATOM 1843 C C . TYR B 1 54 ? -0.454 -15.477 -3.766 1 97.19 54 TYR B C 1
ATOM 1845 O O . TYR B 1 54 ? -1.603 -15.031 -3.783 1 97.19 54 TYR B O 1
ATOM 1853 N N . LEU B 1 55 ? 0.435 -15.188 -4.68 1 96.75 55 LEU B N 1
ATOM 1854 C CA . LEU B 1 55 ? 0.18 -14.414 -5.887 1 96.75 55 LEU B CA 1
ATOM 1855 C C . LEU B 1 55 ? 0.799 -15.086 -7.105 1 96.75 55 LEU B C 1
ATOM 1857 O O . LEU B 1 55 ? 1.957 -15.508 -7.066 1 96.75 55 LEU B O 1
ATOM 1861 N N . PHE B 1 56 ? 0.076 -15.172 -8.172 1 96.19 56 PHE B N 1
ATOM 1862 C CA . PHE B 1 56 ? 0.697 -15.617 -9.414 1 96.19 56 PHE B CA 1
ATOM 1863 C C . PHE B 1 56 ? 1.527 -14.508 -10.031 1 96.19 56 PHE B C 1
ATOM 1865 O O . PHE B 1 56 ? 1.157 -13.328 -9.961 1 96.19 56 PHE B O 1
ATOM 1872 N N . SER B 1 57 ? 2.611 -14.812 -10.602 1 96.12 57 SER B N 1
ATOM 1873 C CA . SER B 1 57 ? 3.5 -13.867 -11.273 1 96.12 57 SER B CA 1
ATOM 1874 C C . SER B 1 57 ? 4.277 -14.539 -12.398 1 96.12 57 SER B C 1
ATOM 1876 O O . SER B 1 57 ? 4.352 -15.773 -12.461 1 96.12 57 SER B O 1
ATOM 1878 N N . SER B 1 58 ? 4.691 -13.773 -13.312 1 94.88 58 SER B N 1
ATOM 1879 C CA . SER B 1 58 ? 5.641 -14.273 -14.305 1 94.88 58 SER B CA 1
ATOM 1880 C C . SER B 1 58 ? 7.066 -14.258 -13.766 1 94.88 58 SER B C 1
ATOM 1882 O O . SER B 1 58 ? 7.477 -13.289 -13.125 1 94.88 58 SER B O 1
ATOM 1884 N N . LYS B 1 59 ? 7.875 -15.258 -14.016 1 96.44 59 LYS B N 1
ATOM 1885 C CA . LYS B 1 59 ? 9.234 -15.391 -13.5 1 96.44 59 LYS B CA 1
ATOM 1886 C C . LYS B 1 59 ? 10.109 -14.211 -13.922 1 96.44 59 LYS B C 1
ATOM 1888 O O . LYS B 1 59 ? 10.977 -13.773 -13.172 1 96.44 59 LYS B O 1
ATOM 1893 N N . ASP B 1 60 ? 9.828 -13.688 -15.109 1 93.56 60 ASP B N 1
ATOM 1894 C CA . ASP B 1 60 ? 10.688 -12.648 -15.672 1 93.56 60 ASP B CA 1
ATOM 1895 C C . ASP B 1 60 ? 10.125 -11.258 -15.383 1 93.56 60 ASP B C 1
ATOM 1897 O O . ASP B 1 60 ? 10.617 -10.258 -15.914 1 93.56 60 ASP B O 1
ATOM 1901 N N . SER B 1 61 ? 9.148 -11.188 -14.547 1 90.06 61 SER B N 1
ATOM 1902 C CA . SER B 1 61 ? 8.539 -9.898 -14.242 1 90.06 61 SER B CA 1
ATOM 1903 C C . SER B 1 61 ? 9.477 -9.031 -13.406 1 90.06 61 SER B C 1
ATOM 1905 O O . SER B 1 61 ? 10.359 -9.547 -12.727 1 90.06 61 SER B O 1
ATOM 1907 N N . TRP B 1 62 ? 9.32 -7.77 -13.469 1 89.25 62 TRP B N 1
ATOM 1908 C CA . TRP B 1 62 ? 10.109 -6.809 -12.703 1 89.25 62 TRP B CA 1
ATOM 1909 C C . TRP B 1 62 ? 9.914 -7.02 -11.203 1 89.25 62 TRP B C 1
ATOM 1911 O O . TRP B 1 62 ? 10.867 -6.949 -10.43 1 89.25 62 TRP B O 1
ATOM 1921 N N . LYS B 1 63 ? 8.664 -7.32 -10.789 1 92.31 63 LYS B N 1
ATOM 1922 C CA . LYS B 1 63 ? 8.406 -7.539 -9.367 1 92.31 63 LYS B CA 1
ATOM 1923 C C . LYS B 1 63 ? 9.195 -8.734 -8.844 1 92.31 63 LYS B C 1
ATOM 1925 O O . LYS B 1 63 ? 9.688 -8.711 -7.719 1 92.31 63 LYS B O 1
ATOM 1930 N N . ASN B 1 64 ? 9.297 -9.773 -9.656 1 95.62 64 ASN B N 1
ATOM 1931 C CA . ASN B 1 64 ? 10.086 -10.93 -9.234 1 95.62 64 ASN B CA 1
ATOM 1932 C C . ASN B 1 64 ? 11.555 -10.57 -9.078 1 95.62 64 ASN B C 1
ATOM 1934 O O . ASN B 1 64 ? 12.227 -11.062 -8.164 1 95.62 64 ASN B O 1
ATOM 1938 N N . LYS B 1 65 ? 12.047 -9.781 -9.977 1 94.94 65 LYS B N 1
ATOM 1939 C CA . LYS B 1 65 ? 13.422 -9.312 -9.844 1 94.94 65 LYS B CA 1
ATOM 1940 C C . LYS B 1 65 ? 13.609 -8.5 -8.57 1 94.94 65 LYS B C 1
ATOM 1942 O O . LYS B 1 65 ? 14.586 -8.688 -7.844 1 94.94 65 LYS B O 1
ATOM 1947 N N . GLU B 1 66 ? 12.672 -7.59 -8.336 1 95.25 66 GLU B N 1
ATOM 1948 C CA . GLU B 1 66 ? 12.711 -6.781 -7.117 1 95.25 66 GLU B CA 1
ATOM 1949 C C . GLU B 1 66 ? 12.711 -7.656 -5.871 1 95.25 66 GLU B C 1
ATOM 1951 O O . GLU B 1 66 ? 13.539 -7.469 -4.973 1 95.25 66 GLU B O 1
ATOM 1956 N N . ILE B 1 67 ? 11.82 -8.664 -5.824 1 97.62 67 ILE B N 1
ATOM 1957 C CA . ILE B 1 67 ? 11.648 -9.547 -4.676 1 97.62 67 ILE B CA 1
ATOM 1958 C C . ILE B 1 67 ? 12.891 -10.414 -4.496 1 97.62 67 ILE B C 1
ATOM 1960 O O . ILE B 1 67 ? 13.289 -10.719 -3.369 1 97.62 67 ILE B O 1
ATOM 1964 N N . GLY B 1 68 ? 13.547 -10.75 -5.578 1 97.06 68 GLY B N 1
ATOM 1965 C CA . GLY B 1 68 ? 14.805 -11.477 -5.508 1 97.06 68 GLY B CA 1
ATOM 1966 C C . GLY B 1 68 ? 15.914 -10.695 -4.836 1 97.06 68 GLY B C 1
ATOM 1967 O O . GLY B 1 68 ? 16.797 -11.281 -4.211 1 97.06 68 GLY B O 1
ATOM 1968 N N . GLN B 1 69 ? 15.891 -9.414 -4.918 1 95.25 69 GLN B N 1
ATOM 1969 C CA . GLN B 1 69 ? 16.906 -8.547 -4.332 1 95.25 69 GLN B CA 1
ATOM 1970 C C . GLN B 1 69 ? 16.562 -8.195 -2.887 1 95.25 69 GLN B C 1
ATOM 1972 O O . GLN B 1 69 ? 17.453 -8.062 -2.045 1 95.25 69 GLN B O 1
ATOM 1977 N N . ASN B 1 70 ? 15.375 -7.949 -2.604 1 96.12 70 ASN B N 1
ATOM 1978 C CA . ASN B 1 70 ? 14.836 -7.668 -1.28 1 96.12 70 ASN B CA 1
ATOM 1979 C C . ASN B 1 70 ? 13.5 -8.375 -1.057 1 96.12 70 ASN B C 1
ATOM 1981 O O . ASN B 1 70 ? 12.484 -7.988 -1.632 1 96.12 70 ASN B O 1
ATOM 1985 N N . HIS B 1 71 ? 13.477 -9.344 -0.177 1 97.88 71 HIS B N 1
ATOM 1986 C CA . HIS B 1 71 ? 12.336 -10.234 -0.018 1 97.88 71 HIS B CA 1
ATOM 1987 C C . HIS B 1 71 ? 11.234 -9.586 0.809 1 97.88 71 HIS B C 1
ATOM 1989 O O . HIS B 1 71 ? 10.141 -10.133 0.93 1 97.88 71 HIS B O 1
ATOM 1995 N N . GLU B 1 72 ? 11.57 -8.43 1.455 1 97.44 72 GLU B N 1
ATOM 1996 C CA . GLU B 1 72 ? 10.578 -7.766 2.289 1 97.44 72 GLU B CA 1
ATOM 1997 C C . GLU B 1 72 ? 9.57 -7 1.438 1 97.44 72 GLU B C 1
ATOM 1999 O O . GLU B 1 72 ? 9.938 -6.094 0.689 1 97.44 72 GLU B O 1
ATOM 2004 N N . VAL B 1 73 ? 8.297 -7.375 1.522 1 98.31 73 VAL B N 1
ATOM 2005 C CA . VAL B 1 73 ? 7.23 -6.73 0.76 1 98.31 73 VAL B CA 1
ATOM 2006 C C . VAL B 1 73 ? 6.074 -6.371 1.688 1 98.31 73 VAL B C 1
ATOM 2008 O O . VAL B 1 73 ? 6.066 -6.758 2.859 1 98.31 73 VAL B O 1
ATOM 2011 N N . ASN B 1 74 ? 5.164 -5.617 1.232 1 98.44 74 ASN B N 1
ATOM 2012 C CA . ASN B 1 74 ? 3.922 -5.312 1.934 1 98.44 74 ASN B CA 1
ATOM 2013 C C . ASN B 1 74 ? 2.707 -5.523 1.036 1 98.44 74 ASN B C 1
ATOM 2015 O O . ASN B 1 74 ? 2.725 -5.152 -0.139 1 98.44 74 ASN B O 1
ATOM 2019 N N . LEU B 1 75 ? 1.757 -6.133 1.531 1 97.88 75 LEU B N 1
ATOM 2020 C CA . LEU B 1 75 ? 0.439 -6.246 0.915 1 97.88 75 LEU B CA 1
ATOM 2021 C C . LEU B 1 75 ? -0.569 -5.344 1.619 1 97.88 75 LEU B C 1
ATOM 2023 O O . LEU B 1 75 ? -0.953 -5.609 2.762 1 97.88 75 LEU B O 1
ATOM 2027 N N . ALA B 1 76 ? -0.994 -4.332 0.911 1 97.69 76 ALA B N 1
ATOM 2028 C CA . ALA B 1 76 ? -1.974 -3.406 1.473 1 97.69 76 ALA B CA 1
ATOM 2029 C C . ALA B 1 76 ? -3.355 -3.633 0.864 1 97.69 76 ALA B C 1
ATOM 2031 O O . ALA B 1 76 ? -3.506 -3.65 -0.36 1 97.69 76 ALA B O 1
ATOM 2032 N N . PHE B 1 77 ? -4.34 -3.863 1.711 1 95.12 77 PHE B N 1
ATOM 2033 C CA . PHE B 1 77 ? -5.734 -3.994 1.305 1 95.12 77 PHE B CA 1
ATOM 2034 C C . PHE B 1 77 ? -6.539 -2.77 1.722 1 95.12 77 PHE B C 1
ATOM 2036 O O . PHE B 1 77 ? -6.367 -2.258 2.83 1 95.12 77 PHE B O 1
ATOM 2043 N N . SER B 1 78 ? -7.316 -2.277 0.739 1 94.12 78 SER B N 1
ATOM 2044 C CA . SER B 1 78 ? -8.172 -1.126 1.013 1 94.12 78 SER B CA 1
ATOM 2045 C C . SER B 1 78 ? -9.586 -1.35 0.486 1 94.12 78 SER B C 1
ATOM 2047 O O . SER B 1 78 ? -9.766 -1.726 -0.673 1 94.12 78 SER B O 1
ATOM 2049 N N . ASP B 1 79 ? -10.516 -1.154 1.325 1 90.19 79 ASP B N 1
ATOM 2050 C CA . ASP B 1 79 ? -11.93 -1.102 0.986 1 90.19 79 ASP B CA 1
ATOM 2051 C C . ASP B 1 79 ? -12.578 0.169 1.53 1 90.19 79 ASP B C 1
ATOM 2053 O O . ASP B 1 79 ? -13.219 0.144 2.586 1 90.19 79 ASP B O 1
ATOM 2057 N N . PRO B 1 80 ? -12.461 1.251 0.788 1 88.25 80 PRO B N 1
ATOM 2058 C CA . PRO B 1 80 ? -12.969 2.537 1.27 1 88.25 80 PRO B CA 1
ATOM 2059 C C . PRO B 1 80 ? -14.469 2.516 1.539 1 88.25 80 PRO B C 1
ATOM 2061 O O . PRO B 1 80 ? -14.945 3.203 2.445 1 88.25 80 PRO B O 1
ATOM 2064 N N . ASN B 1 81 ? -15.211 1.796 0.773 1 85.62 81 ASN B N 1
ATOM 2065 C CA . ASN B 1 81 ? -16.656 1.731 0.964 1 85.62 81 ASN B CA 1
ATOM 2066 C C . ASN B 1 81 ? -17.016 1.178 2.34 1 85.62 81 ASN B C 1
ATOM 2068 O O . ASN B 1 81 ? -17.953 1.648 2.975 1 85.62 81 ASN B O 1
ATOM 2072 N N . ASN B 1 82 ? -16.281 0.228 2.781 1 84.19 82 ASN B N 1
ATOM 2073 C CA . ASN B 1 82 ? -16.547 -0.376 4.082 1 84.19 82 ASN B CA 1
ATOM 2074 C C . ASN B 1 82 ? -15.57 0.139 5.145 1 84.19 82 ASN B C 1
ATOM 2076 O O . ASN B 1 82 ? -15.602 -0.309 6.289 1 84.19 82 ASN B O 1
ATOM 2080 N N . GLN B 1 83 ? -14.633 1.011 4.75 1 84 83 GLN B N 1
ATOM 2081 C CA . GLN B 1 83 ? -13.641 1.617 5.633 1 84 83 GLN B CA 1
ATOM 2082 C C . GLN B 1 83 ? -12.805 0.551 6.328 1 84 83 GLN B C 1
ATOM 2084 O O . GLN B 1 83 ? -12.656 0.572 7.555 1 84 83 GLN B O 1
ATOM 2089 N N . THR B 1 84 ? -12.469 -0.403 5.586 1 86.88 84 THR B N 1
ATOM 2090 C CA . THR B 1 84 ? -11.609 -1.484 6.043 1 86.88 84 THR B CA 1
ATOM 2091 C C . THR B 1 84 ? -10.25 -1.417 5.355 1 86.88 84 THR B C 1
ATOM 2093 O O . THR B 1 84 ? -10.172 -1.326 4.129 1 86.88 84 THR B O 1
ATOM 2096 N N . TYR B 1 85 ? -9.164 -1.401 6.148 1 91.06 85 TYR B N 1
ATOM 2097 C CA . TYR B 1 85 ? -7.793 -1.349 5.664 1 91.06 85 TYR B CA 1
ATOM 2098 C C . TYR B 1 85 ? -6.93 -2.404 6.348 1 91.06 85 TYR B C 1
ATOM 2100 O O . TYR B 1 85 ? -7.066 -2.645 7.551 1 91.06 85 TYR B O 1
ATOM 2108 N N . VAL B 1 86 ? -6.082 -3.098 5.605 1 92.38 86 VAL B N 1
ATOM 2109 C CA . VAL B 1 86 ? -5.188 -4.121 6.137 1 92.38 86 VAL B CA 1
ATOM 2110 C C . VAL B 1 86 ? -3.775 -3.906 5.598 1 92.38 86 VAL B C 1
ATOM 2112 O O . VAL B 1 86 ? -3.594 -3.621 4.41 1 92.38 86 VAL B O 1
ATOM 2115 N N . SER B 1 87 ? -2.826 -3.934 6.48 1 93.38 87 SER B N 1
ATOM 2116 C CA . SER B 1 87 ? -1.413 -3.926 6.117 1 93.38 87 SER B CA 1
ATOM 2117 C C . SER B 1 87 ? -0.725 -5.219 6.543 1 93.38 87 SER B C 1
ATOM 2119 O O . SER B 1 87 ? -0.69 -5.547 7.734 1 93.38 87 SER B O 1
ATOM 2121 N N . LEU B 1 88 ? -0.167 -5.941 5.594 1 94.56 88 LEU B N 1
ATOM 2122 C CA . LEU B 1 88 ? 0.582 -7.164 5.875 1 94.56 88 LEU B CA 1
ATOM 2123 C C . LEU B 1 88 ? 2.039 -7.02 5.445 1 94.56 88 LEU B C 1
ATOM 2125 O O . LEU B 1 88 ? 2.326 -6.855 4.258 1 94.56 88 LEU B O 1
ATOM 2129 N N . ALA B 1 89 ? 2.898 -7.004 6.383 1 95.06 89 ALA B N 1
ATOM 2130 C CA . ALA B 1 89 ? 4.316 -7.129 6.062 1 95.06 89 ALA B CA 1
ATOM 2131 C C . ALA B 1 89 ? 4.711 -8.594 5.875 1 95.06 89 ALA B C 1
ATOM 2133 O O . ALA B 1 89 ? 4.352 -9.445 6.688 1 95.06 89 ALA B O 1
ATOM 2134 N N . CYS B 1 90 ? 5.422 -8.883 4.789 1 96.31 90 CYS B N 1
ATOM 2135 C CA . CYS B 1 90 ? 5.719 -10.266 4.426 1 96.31 90 CYS B CA 1
ATOM 2136 C C . CYS B 1 90 ? 7.156 -10.414 3.953 1 96.31 90 CYS B C 1
ATOM 2138 O O . CYS B 1 90 ? 7.73 -9.477 3.395 1 96.31 90 CYS B O 1
ATOM 2140 N N . THR B 1 91 ? 7.703 -11.586 4.219 1 97.38 91 THR B N 1
ATOM 2141 C CA . THR B 1 91 ? 8.812 -12.078 3.412 1 97.38 91 THR B CA 1
ATOM 2142 C C . THR B 1 91 ? 8.305 -12.906 2.238 1 97.38 91 THR B C 1
ATOM 2144 O O . THR B 1 91 ? 7.488 -13.812 2.42 1 97.38 91 THR B O 1
ATOM 2147 N N . CYS B 1 92 ? 8.758 -12.508 1.061 1 98.31 92 CYS B N 1
ATOM 2148 C CA . CYS B 1 92 ? 8.188 -13.109 -0.145 1 98.31 92 CYS B CA 1
ATOM 2149 C C . CYS B 1 92 ? 9.273 -13.773 -0.985 1 98.31 92 CYS B C 1
ATOM 2151 O O . CYS B 1 92 ? 10.398 -13.273 -1.061 1 98.31 92 CYS B O 1
ATOM 2153 N N . TYR B 1 93 ? 8.953 -14.93 -1.635 1 98 93 TYR B N 1
ATOM 2154 C CA . TYR B 1 93 ? 9.852 -15.57 -2.594 1 98 93 TYR B CA 1
ATOM 2155 C C . TYR B 1 93 ? 9.062 -16.188 -3.74 1 98 93 TYR B C 1
ATOM 2157 O O . TYR B 1 93 ? 7.855 -16.422 -3.621 1 98 93 TYR B O 1
ATOM 2165 N N . CYS B 1 94 ? 9.75 -16.375 -4.793 1 97.81 94 CYS B N 1
ATOM 2166 C CA . CYS B 1 94 ? 9.164 -16.984 -5.98 1 97.81 94 CYS B CA 1
ATOM 2167 C C . CYS B 1 94 ? 9.344 -18.5 -5.961 1 97.81 94 CYS B C 1
ATOM 2169 O O . CYS B 1 94 ? 10.469 -18.984 -5.84 1 97.81 94 CYS B O 1
ATOM 2171 N N . ASP B 1 95 ? 8.242 -19.219 -6.02 1 97.62 95 ASP B N 1
ATOM 2172 C CA . ASP B 1 95 ? 8.242 -20.672 -6.109 1 97.62 95 ASP B CA 1
ATOM 2173 C C . ASP B 1 95 ? 7.699 -21.141 -7.457 1 97.62 95 ASP B C 1
ATOM 2175 O O . ASP B 1 95 ? 6.516 -20.969 -7.75 1 97.62 95 ASP B O 1
ATOM 2179 N N . ASP B 1 96 ? 8.516 -21.75 -8.25 1 95.88 96 ASP B N 1
ATOM 2180 C CA . ASP B 1 96 ? 8.07 -22.234 -9.555 1 95.88 96 ASP B CA 1
ATOM 2181 C C . ASP B 1 96 ? 8.008 -23.766 -9.586 1 95.88 96 ASP B C 1
ATOM 2183 O O . ASP B 1 96 ? 7.816 -24.359 -10.648 1 95.88 96 ASP B O 1
ATOM 2187 N N . SER B 1 97 ? 8.148 -24.391 -8.445 1 95.75 97 SER B N 1
ATOM 2188 C CA . SER B 1 97 ? 8.281 -25.844 -8.414 1 95.75 97 SER B CA 1
ATOM 2189 C C . SER B 1 97 ? 6.984 -26.516 -7.977 1 95.75 97 SER B C 1
ATOM 2191 O O . SER B 1 97 ? 6.742 -27.688 -8.289 1 95.75 97 SER B O 1
ATOM 2193 N N . ASN B 1 98 ? 6.191 -25.906 -7.148 1 95.12 98 ASN B N 1
ATOM 2194 C CA . ASN B 1 98 ? 4.992 -26.516 -6.586 1 95.12 98 ASN B CA 1
ATOM 2195 C C . ASN B 1 98 ? 3.811 -26.422 -7.543 1 95.12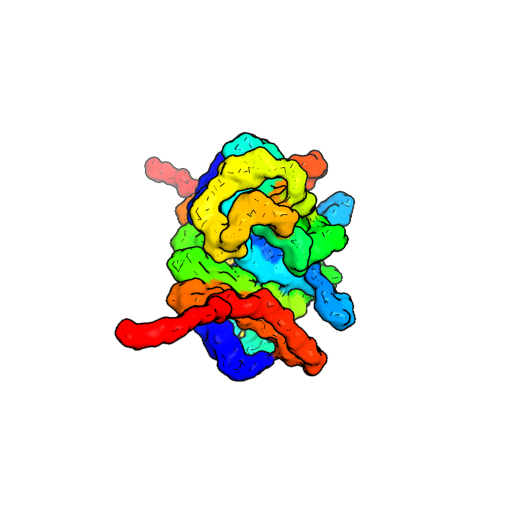 98 ASN B C 1
ATOM 2197 O O . ASN B 1 98 ? 2.85 -25.688 -7.277 1 95.12 98 ASN B O 1
ATOM 2201 N N . ARG B 1 99 ? 3.83 -27.219 -8.539 1 95.75 99 ARG B N 1
ATOM 2202 C CA . ARG B 1 99 ? 2.811 -27.172 -9.586 1 95.75 99 ARG B CA 1
ATOM 2203 C C . ARG B 1 99 ? 1.457 -27.625 -9.047 1 95.75 99 ARG B C 1
ATOM 2205 O O . ARG B 1 99 ? 0.414 -27.125 -9.484 1 95.75 99 ARG B O 1
ATOM 2212 N N . GLU B 1 100 ? 1.484 -28.594 -8.18 1 95.94 100 GLU B N 1
ATOM 2213 C CA . GLU B 1 100 ? 0.239 -29.062 -7.582 1 95.94 100 GLU B CA 1
ATOM 2214 C C . GLU B 1 100 ? -0.493 -27.922 -6.871 1 95.94 100 GLU B C 1
ATOM 2216 O O . GLU B 1 100 ? -1.703 -27.766 -7.039 1 95.94 100 GLU B O 1
ATOM 2221 N N . LEU B 1 101 ? 0.261 -27.188 -6.121 1 96 101 LEU B N 1
ATOM 2222 C CA . LEU B 1 101 ? -0.337 -26.047 -5.43 1 96 101 LEU B CA 1
ATOM 2223 C C . LEU B 1 101 ? -0.855 -25.016 -6.426 1 96 101 LEU B C 1
ATOM 2225 O O . LEU B 1 101 ? -1.939 -24.453 -6.242 1 96 101 LEU B O 1
ATOM 2229 N N . MET B 1 102 ? -0.143 -24.734 -7.492 1 96.75 102 MET B N 1
ATOM 2230 C CA . MET B 1 102 ? -0.563 -23.781 -8.516 1 96.75 102 MET B CA 1
ATOM 2231 C C . MET B 1 102 ? -1.896 -24.203 -9.133 1 96.75 102 MET B C 1
ATOM 2233 O O . MET B 1 102 ? -2.773 -23.359 -9.344 1 96.75 102 MET B O 1
ATOM 2237 N N . LYS B 1 103 ? -2.012 -25.5 -9.398 1 96.31 103 LYS B N 1
ATOM 2238 C CA . LYS B 1 103 ? -3.252 -26 -9.977 1 96.31 103 LYS B CA 1
ATOM 2239 C C . LYS B 1 103 ? -4.418 -25.844 -9 1 96.31 103 LYS B C 1
ATOM 2241 O O . LYS B 1 103 ? -5.531 -25.516 -9.414 1 96.31 103 LYS B O 1
ATOM 2246 N N . GLU B 1 104 ? -4.145 -26.094 -7.777 1 95.88 104 GLU B N 1
ATOM 2247 C CA . GLU B 1 104 ? -5.18 -25.953 -6.758 1 95.88 104 GLU B CA 1
ATOM 2248 C C . GLU B 1 104 ? -5.664 -24.5 -6.652 1 95.88 104 GLU B C 1
ATOM 2250 O O . GLU B 1 104 ? -6.848 -24.266 -6.418 1 95.88 104 GLU 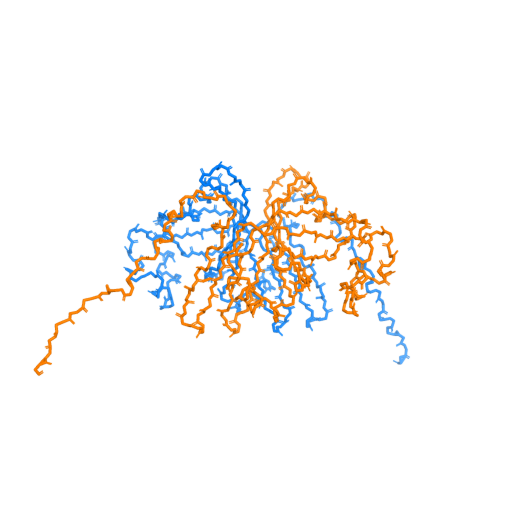B O 1
ATOM 2255 N N . LEU B 1 105 ? -4.734 -23.531 -6.82 1 95.75 105 LEU B N 1
ATOM 2256 C CA . LEU B 1 105 ? -5.027 -22.109 -6.633 1 95.75 105 LEU B CA 1
ATOM 2257 C C . LEU B 1 105 ? -5.582 -21.5 -7.914 1 95.75 105 LEU B C 1
ATOM 2259 O O . LEU B 1 105 ? -6.168 -20.406 -7.887 1 95.75 105 LEU B O 1
ATOM 2263 N N . TRP B 1 106 ? -5.426 -22.188 -9 1 95.69 106 TRP B N 1
ATOM 2264 C CA . TRP B 1 106 ? -5.785 -21.656 -10.305 1 95.69 106 TRP B CA 1
ATOM 2265 C C . TRP B 1 106 ? -7.293 -21.484 -10.43 1 95.69 106 TRP B C 1
ATOM 2267 O O . TRP B 1 106 ? -8.062 -22.328 -9.953 1 95.69 106 TRP B O 1
ATOM 2277 N N . ASN B 1 107 ? -7.738 -20.344 -11.016 1 90.25 107 ASN B N 1
ATOM 2278 C CA . ASN B 1 107 ? -9.141 -20.062 -11.305 1 90.25 107 ASN B CA 1
ATOM 2279 C C . ASN B 1 107 ? -9.297 -19.281 -12.609 1 90.25 107 ASN B C 1
ATOM 2281 O O . ASN B 1 107 ? -8.312 -18.828 -13.195 1 90.25 107 ASN B O 1
ATOM 2285 N N . PRO B 1 108 ? -10.477 -19.203 -13.18 1 87.88 108 PRO B N 1
ATOM 2286 C CA . PRO B 1 108 ? -10.688 -18.594 -14.492 1 87.88 108 PRO B CA 1
ATOM 2287 C C . PRO B 1 108 ? -10.211 -17.141 -14.555 1 87.88 108 PRO B C 1
ATOM 2289 O O . PRO B 1 108 ? -9.781 -16.672 -15.617 1 87.88 108 PRO B O 1
ATOM 2292 N N . TYR B 1 109 ? -10.289 -16.453 -13.484 1 82.81 109 TYR B N 1
ATOM 2293 C CA . TYR B 1 109 ? -9.844 -15.062 -13.453 1 82.81 109 TYR B CA 1
ATOM 2294 C C . TYR B 1 109 ? -8.344 -14.969 -13.727 1 82.81 109 TYR B C 1
ATOM 2296 O O . TYR B 1 109 ? -7.883 -14.008 -14.352 1 82.81 109 TYR B O 1
ATOM 2304 N N . CYS B 1 110 ? -7.559 -15.961 -13.305 1 87 110 CYS B N 1
ATOM 2305 C CA . CYS B 1 110 ? -6.117 -16 -13.523 1 87 110 CYS B CA 1
ATOM 2306 C C . CYS B 1 110 ? -5.793 -16.016 -15.016 1 87 110 CYS B C 1
ATOM 2308 O O . CYS B 1 110 ? -4.793 -15.438 -15.438 1 87 110 CYS B O 1
ATOM 2310 N N . GLU B 1 111 ? -6.672 -16.578 -15.781 1 85 111 GLU B N 1
ATOM 2311 C CA . GLU B 1 111 ? -6.438 -16.734 -17.219 1 85 111 GLU B CA 1
ATOM 2312 C C . GLU B 1 111 ? -6.426 -15.391 -17.922 1 85 111 GLU B C 1
ATOM 2314 O O . GLU B 1 111 ? -5.812 -15.242 -18.984 1 85 111 GLU B O 1
ATOM 2319 N N . ILE B 1 112 ? -7.059 -14.453 -17.438 1 78.94 112 ILE B N 1
ATOM 2320 C CA . ILE B 1 112 ? -7.105 -13.117 -18.016 1 78.94 112 ILE B CA 1
ATOM 2321 C C . ILE B 1 112 ? -5.695 -12.531 -18.078 1 78.94 112 ILE B C 1
ATOM 2323 O O . ILE B 1 112 ? -5.32 -11.898 -19.062 1 78.94 112 ILE B O 1
ATOM 2327 N N . TYR B 1 113 ? -4.906 -12.836 -17.047 1 82.81 113 TYR B N 1
ATOM 2328 C CA . TYR B 1 113 ? -3.576 -12.25 -16.922 1 82.81 113 TYR B CA 1
ATOM 2329 C C . TYR B 1 113 ? -2.502 -13.211 -17.406 1 82.81 113 TYR B C 1
ATOM 2331 O O . TYR B 1 113 ? -1.4 -12.789 -17.766 1 82.81 113 TYR B O 1
ATOM 2339 N N . PHE B 1 114 ? -2.873 -14.438 -17.359 1 91.56 114 PHE B N 1
ATOM 2340 C CA . PHE B 1 114 ? -1.95 -15.492 -17.766 1 91.56 114 PHE B CA 1
ATOM 2341 C C . PHE B 1 114 ? -2.572 -16.375 -18.828 1 91.56 114 PHE B C 1
ATOM 2343 O O . PHE B 1 114 ? -2.895 -17.531 -18.578 1 91.56 114 PHE B O 1
ATOM 2350 N N . PRO B 1 115 ? -2.551 -15.828 -20 1 89.12 115 PRO B N 1
ATOM 2351 C CA . PRO B 1 115 ? -3.289 -16.484 -21.078 1 89.12 115 PRO B CA 1
ATOM 2352 C C . PRO B 1 115 ? -2.691 -17.844 -21.469 1 89.12 115 PRO B C 1
ATOM 2354 O O . PRO B 1 115 ? -3.377 -18.688 -22.062 1 89.12 115 PRO B O 1
ATOM 2357 N N . LYS B 1 116 ? -1.441 -18.125 -21.141 1 94.88 116 LYS B N 1
ATOM 2358 C CA . LYS B 1 116 ? -0.804 -19.406 -21.484 1 94.88 116 LYS B CA 1
ATOM 2359 C C . LYS B 1 116 ? -1.168 -20.484 -20.484 1 94.88 116 LYS B C 1
ATOM 2361 O O . LYS B 1 116 ? -0.78 -21.641 -20.656 1 94.88 116 LYS B O 1
ATOM 2366 N N . GLY B 1 117 ? -1.858 -20.156 -19.391 1 94.25 117 GLY B N 1
ATOM 2367 C CA . GLY B 1 117 ? -2.445 -21.125 -18.5 1 94.25 117 GLY B CA 1
ATOM 2368 C C . GLY B 1 117 ? -1.51 -21.547 -17.375 1 94.25 117 GLY B C 1
ATOM 2369 O O . GLY B 1 117 ? -0.377 -21.062 -17.297 1 94.25 117 GLY B O 1
ATOM 2370 N N . VAL B 1 118 ? -1.972 -22.5 -16.516 1 95.81 118 VAL B N 1
ATOM 2371 C CA . VAL B 1 118 ? -1.293 -22.891 -15.289 1 95.81 118 VAL B CA 1
ATOM 2372 C C . VAL B 1 118 ? -0.026 -23.688 -15.625 1 95.81 118 VAL B C 1
ATOM 2374 O O . VAL B 1 118 ? 0.879 -23.797 -14.789 1 95.81 118 VAL B O 1
ATOM 2377 N N . ASN B 1 119 ? 0.078 -24.188 -16.844 1 95.38 119 ASN B N 1
ATOM 2378 C CA . AS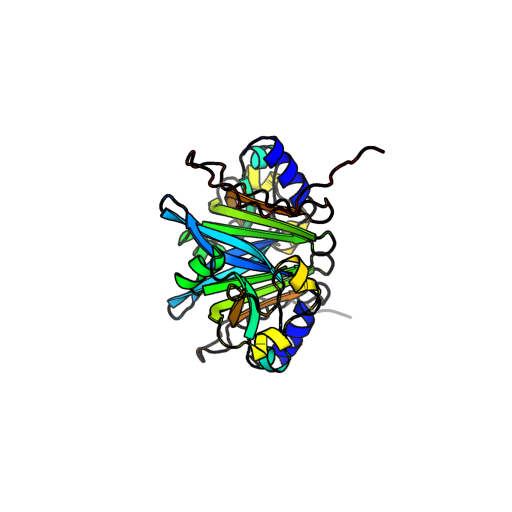N B 1 119 ? 1.23 -25 -17.25 1 95.38 119 ASN B CA 1
ATOM 2379 C C . ASN B 1 119 ? 2.305 -24.141 -17.922 1 95.38 119 ASN B C 1
ATOM 2381 O O . ASN B 1 119 ? 3.342 -24.656 -18.328 1 95.38 119 ASN B O 1
ATOM 2385 N N . ASP B 1 120 ? 2.092 -22.859 -18.031 1 96.25 120 ASP B N 1
ATOM 2386 C CA . ASP B 1 120 ? 3.104 -21.953 -18.562 1 96.25 120 ASP B CA 1
ATOM 2387 C C . ASP B 1 120 ? 4.406 -22.062 -17.781 1 96.25 120 ASP B C 1
ATOM 2389 O O . ASP B 1 120 ? 4.426 -21.859 -16.562 1 96.25 120 ASP B O 1
ATOM 2393 N N . PRO B 1 121 ? 5.5 -22.391 -18.438 1 97 121 PRO B N 1
ATOM 2394 C CA . PRO B 1 121 ? 6.777 -22.547 -17.734 1 97 121 PRO B CA 1
ATOM 2395 C C . PRO B 1 121 ? 7.277 -21.234 -17.125 1 97 121 PRO B C 1
ATOM 2397 O O . PRO B 1 121 ? 8.141 -21.25 -16.25 1 97 121 PRO B O 1
ATOM 2400 N N . ASN B 1 122 ? 6.734 -20.141 -17.594 1 96.75 122 ASN B N 1
ATOM 2401 C CA . ASN B 1 122 ? 7.152 -18.844 -17.078 1 96.75 122 ASN B CA 1
ATOM 2402 C C . ASN B 1 122 ? 6.312 -18.422 -15.875 1 96.75 122 ASN B C 1
ATOM 2404 O O . ASN B 1 122 ? 6.543 -17.359 -15.289 1 96.75 122 ASN B O 1
ATOM 2408 N N . LEU B 1 123 ? 5.352 -19.266 -15.508 1 97 123 LEU B N 1
ATOM 2409 C CA . LEU B 1 123 ? 4.484 -18.969 -14.375 1 97 123 LEU B CA 1
ATOM 2410 C C . LEU B 1 123 ? 5.16 -19.375 -13.062 1 97 123 LEU B C 1
ATOM 2412 O O . LEU B 1 123 ? 5.797 -20.422 -12.977 1 97 123 LEU B O 1
ATOM 2416 N N . CYS B 1 124 ? 5.039 -18.547 -12.016 1 98 124 CYS B N 1
ATOM 2417 C CA . CYS B 1 124 ? 5.488 -18.891 -10.672 1 98 124 CYS B CA 1
ATOM 2418 C C . CYS B 1 124 ? 4.508 -18.391 -9.617 1 98 124 CYS B C 1
ATOM 2420 O O . CYS B 1 124 ? 3.535 -17.703 -9.945 1 98 124 CYS B O 1
ATOM 2422 N N . LEU B 1 125 ? 4.711 -18.875 -8.453 1 97.62 125 LEU B N 1
ATOM 2423 C CA . LEU B 1 125 ? 3.945 -18.438 -7.293 1 97.62 125 LEU B CA 1
ATOM 2424 C C . LEU B 1 125 ? 4.801 -17.578 -6.371 1 97.62 125 LEU B C 1
ATOM 2426 O O . LEU B 1 125 ? 5.883 -18 -5.949 1 97.62 125 LEU B O 1
ATOM 2430 N N . LEU B 1 126 ? 4.387 -16.344 -6.156 1 98.25 126 LEU B N 1
ATOM 2431 C CA . LEU B 1 126 ? 4.941 -15.578 -5.039 1 98.25 126 LEU B CA 1
ATOM 2432 C C . LEU B 1 126 ? 4.352 -16.047 -3.717 1 98.25 126 LEU B C 1
ATOM 2434 O O . LEU B 1 126 ? 3.137 -15.969 -3.51 1 98.25 126 LEU B O 1
ATOM 2438 N N . VAL B 1 127 ? 5.188 -16.625 -2.918 1 98.19 127 VAL B N 1
ATOM 2439 C CA . VAL B 1 127 ? 4.793 -17.062 -1.585 1 98.19 127 VAL B CA 1
ATOM 2440 C C . VAL B 1 127 ? 5.102 -15.969 -0.565 1 98.19 127 VAL B C 1
ATOM 2442 O O . VAL B 1 127 ? 6.266 -15.625 -0.347 1 98.19 127 VAL B O 1
ATOM 2445 N N . CYS B 1 128 ? 4.07 -15.453 0.073 1 97.62 128 CYS B N 1
ATOM 2446 C CA . CYS B 1 128 ? 4.203 -14.359 1.033 1 97.62 128 CYS B CA 1
ATOM 2447 C C . CYS B 1 128 ? 4.004 -14.867 2.459 1 97.62 128 CYS B C 1
ATOM 2449 O O . CYS B 1 128 ? 2.885 -15.195 2.854 1 97.62 128 CYS B O 1
ATOM 2451 N N . ASP B 1 129 ? 5.082 -14.906 3.203 1 96 129 ASP B N 1
ATOM 2452 C CA . ASP B 1 129 ? 5.043 -15.266 4.617 1 96 129 ASP B CA 1
ATOM 2453 C C . ASP B 1 129 ? 4.785 -14.039 5.488 1 96 129 ASP B C 1
ATOM 2455 O O . ASP B 1 129 ? 5.652 -13.172 5.625 1 96 129 ASP B O 1
ATOM 2459 N N . ILE B 1 130 ? 3.615 -13.984 6.105 1 93.5 130 ILE B N 1
ATOM 2460 C CA . ILE B 1 130 ? 3.213 -12.82 6.883 1 93.5 130 ILE B CA 1
ATOM 2461 C C . ILE B 1 130 ? 3.957 -12.812 8.219 1 93.5 130 ILE B C 1
ATOM 2463 O O . ILE B 1 130 ? 3.939 -13.797 8.953 1 93.5 130 ILE B O 1
ATOM 2467 N N . HIS B 1 131 ? 4.629 -11.711 8.523 1 90.44 131 HIS B N 1
ATOM 2468 C CA . HIS B 1 131 ? 5.27 -11.641 9.828 1 90.44 131 HIS B CA 1
ATOM 2469 C C . HIS B 1 131 ? 4.715 -10.484 10.656 1 90.44 131 HIS B C 1
ATOM 2471 O O . HIS B 1 131 ? 4.852 -10.469 11.883 1 90.44 131 HIS B O 1
ATOM 2477 N N . HIS B 1 132 ? 4.066 -9.461 10.055 1 88.12 132 HIS B N 1
ATOM 2478 C CA . HIS B 1 132 ? 3.322 -8.414 10.734 1 88.12 132 HIS B CA 1
ATOM 2479 C C . HIS B 1 132 ? 1.994 -8.133 10.039 1 88.12 132 HIS B C 1
ATOM 2481 O O . HIS B 1 132 ? 1.93 -8.094 8.805 1 88.12 132 HIS B O 1
ATOM 2487 N N . ALA B 1 133 ? 0.963 -7.977 10.875 1 89 133 ALA B N 1
ATOM 2488 C CA . ALA B 1 133 ? -0.357 -7.656 10.336 1 89 133 ALA B CA 1
ATOM 2489 C C . ALA B 1 133 ? -1.039 -6.574 11.164 1 89 133 ALA B C 1
ATOM 2491 O O . ALA B 1 133 ? -0.999 -6.609 12.398 1 89 133 ALA B O 1
ATOM 2492 N N . GLU B 1 134 ? -1.563 -5.586 10.469 1 87.06 134 GLU B N 1
ATOM 2493 C CA . GLU B 1 134 ? -2.393 -4.551 11.078 1 87.06 134 GLU B CA 1
ATOM 2494 C C . GLU B 1 134 ? -3.65 -4.297 10.25 1 87.06 134 GLU B C 1
ATOM 2496 O O . GLU B 1 134 ? -3.625 -4.402 9.023 1 87.06 134 GLU B O 1
ATOM 2501 N N . TYR B 1 135 ? -4.73 -3.998 10.984 1 87.19 135 TYR B N 1
ATOM 2502 C CA . TYR B 1 135 ? -5.969 -3.684 10.281 1 87.19 135 TYR B CA 1
ATOM 2503 C C . TYR B 1 135 ? -6.703 -2.533 10.961 1 87.19 135 TYR B C 1
ATOM 2505 O O . TYR B 1 135 ? -6.551 -2.314 12.164 1 87.19 135 TYR B O 1
ATOM 2513 N N . TRP B 1 136 ? -7.402 -1.769 10.18 1 83.75 136 TRP B N 1
ATOM 2514 C CA . TRP B 1 136 ? -8.297 -0.687 10.586 1 83.75 136 TRP B CA 1
ATOM 2515 C C . TRP B 1 136 ? -9.711 -0.932 10.078 1 83.75 136 TRP B C 1
ATOM 2517 O O . TRP B 1 136 ? -9.93 -1.112 8.875 1 83.75 136 TRP B O 1
ATOM 2527 N N . ASP B 1 137 ? -10.656 -1.136 10.984 1 76.5 137 ASP B N 1
ATOM 2528 C CA . ASP B 1 137 ? -12.062 -1.372 10.648 1 76.5 137 ASP B CA 1
ATOM 2529 C C . ASP B 1 137 ? -12.977 -0.417 11.414 1 76.5 137 ASP B C 1
ATOM 2531 O O . ASP B 1 137 ? -13.227 -0.609 12.609 1 76.5 137 ASP B O 1
ATOM 2535 N N . VAL B 1 138 ? -13.414 0.665 10.781 1 64.44 138 VAL B N 1
ATOM 2536 C CA . VAL B 1 138 ? -14.188 1.705 11.445 1 64.44 138 VAL B CA 1
ATOM 2537 C C . VAL B 1 138 ? -15.633 1.241 11.617 1 64.44 138 VAL B C 1
ATOM 2539 O O . VAL B 1 138 ? -16.312 1.623 12.578 1 64.44 138 VAL B O 1
ATOM 2542 N N . LYS B 1 139 ? -16.219 0.732 10.562 1 58.75 139 LYS B N 1
ATOM 2543 C CA . LYS B 1 139 ? -17.609 0.295 10.742 1 58.75 139 LYS B CA 1
ATOM 2544 C C . LYS B 1 139 ? -17.766 -0.542 12.008 1 58.75 139 LYS B C 1
ATOM 2546 O O . LYS B 1 139 ? -18.828 -0.544 12.633 1 58.75 139 LYS B O 1
ATOM 2551 N N . GLN B 1 140 ? -16.812 -1.305 12.141 1 50.81 140 GLN B N 1
ATOM 2552 C CA . GLN B 1 140 ? -16.984 -2.041 13.383 1 50.81 140 GLN B CA 1
ATOM 2553 C C . GLN B 1 140 ? -16.578 -1.191 14.586 1 50.81 140 GLN B C 1
ATOM 2555 O O . GLN B 1 140 ? -16.578 -1.671 15.719 1 50.81 140 GLN B O 1
ATOM 2560 N N . GLY B 1 141 ? -16.594 0.138 14.305 1 45.91 141 GLY B N 1
ATOM 2561 C CA . GLY B 1 141 ? -16.328 1.076 15.383 1 45.91 141 GLY B CA 1
ATOM 2562 C C . GLY B 1 141 ? -14.883 1.058 15.844 1 45.91 141 GLY B C 1
ATOM 2563 O O . GLY B 1 141 ? -14.484 1.87 16.688 1 45.91 141 GLY B O 1
ATOM 2564 N N . SER B 1 142 ? -14.164 -0.084 15.727 1 43 142 SER B N 1
ATOM 2565 C CA . SER B 1 142 ? -12.844 -0.228 16.328 1 43 142 SER B CA 1
ATOM 2566 C C . SER B 1 142 ? -11.742 0.039 15.305 1 43 142 SER B C 1
ATOM 2568 O O . SER B 1 142 ? -11.773 -0.498 14.195 1 43 142 SER B O 1
ATOM 2570 N N . MET B 1 143 ? -11.367 1.227 15.086 1 43.06 143 MET B N 1
ATOM 2571 C CA . MET B 1 143 ? -10.07 1.3 14.43 1 43.06 143 MET B CA 1
ATOM 2572 C C . MET B 1 143 ? -9.07 0.351 15.078 1 43.06 143 MET B C 1
ATOM 2574 O O . MET B 1 143 ? -8.68 0.549 16.234 1 43.06 143 MET B O 1
ATOM 2578 N N . MET B 1 144 ? -9.328 -0.97 15.047 1 45.94 144 MET B N 1
ATOM 2579 C CA . MET B 1 144 ? -8.461 -1.927 15.727 1 45.94 144 MET B CA 1
ATOM 2580 C C . MET B 1 144 ? -7.184 -2.158 14.93 1 45.94 144 MET B C 1
ATOM 2582 O O . MET B 1 144 ? -7.23 -2.35 13.711 1 45.94 144 MET B O 1
ATOM 2586 N N . SER B 1 145 ? -6.156 -1.354 15.156 1 44.5 145 SER B N 1
ATOM 2587 C CA . SER B 1 145 ? -4.871 -1.826 14.648 1 44.5 145 SER B CA 1
ATOM 2588 C C . SER B 1 145 ? -4.574 -3.24 15.141 1 44.5 145 SER B C 1
ATOM 2590 O O . SER B 1 145 ? -4.652 -3.521 16.328 1 44.5 145 SER B O 1
ATOM 2592 N N . LEU B 1 146 ? -5.055 -4.254 14.602 1 42.78 146 LEU B N 1
ATOM 2593 C CA . LEU B 1 146 ? -4.508 -5.566 14.93 1 42.78 146 LEU B CA 1
ATOM 2594 C C . LEU B 1 146 ? -3.023 -5.637 14.578 1 42.78 146 LEU B C 1
ATOM 2596 O O . LEU B 1 146 ? -2.637 -5.391 13.438 1 42.78 146 LEU B O 1
ATOM 2600 N N . ILE B 1 147 ? -2.127 -4.992 15.289 1 42.31 147 ILE B N 1
ATOM 2601 C CA . ILE B 1 147 ? -0.684 -5.191 15.219 1 42.31 147 ILE B CA 1
ATOM 2602 C C . ILE B 1 147 ? -0.363 -6.68 15.305 1 42.31 147 ILE B C 1
ATOM 2604 O O . ILE B 1 147 ? -0.583 -7.312 16.344 1 42.31 147 ILE B O 1
ATOM 2608 N N . THR B 1 148 ? -0.636 -7.449 14.312 1 42.12 148 THR B N 1
ATOM 2609 C CA . THR B 1 148 ? -0.096 -8.805 14.281 1 42.12 148 THR B CA 1
ATOM 2610 C C . THR B 1 148 ? 1.419 -8.789 14.469 1 42.12 148 THR B C 1
ATOM 2612 O O . THR B 1 148 ? 2.049 -9.844 14.562 1 42.12 148 THR B O 1
ATOM 2615 N N . SER B 1 149 ? 2.277 -7.867 14.055 1 40.34 149 SER B N 1
ATOM 2616 C CA . SER B 1 149 ? 3.66 -8.32 14.156 1 40.34 149 SER B CA 1
ATOM 2617 C C . SER B 1 149 ? 3.922 -9.023 15.484 1 40.34 149 SER B C 1
ATOM 2619 O O . SER B 1 149 ? 5.066 -9.336 15.812 1 40.34 149 SER B O 1
ATOM 2621 N N . TYR B 1 150 ? 3.234 -8.891 16.531 1 38.66 150 TYR B N 1
ATOM 2622 C CA . TYR B 1 150 ? 3.684 -9.641 17.688 1 38.66 150 TYR B CA 1
ATOM 2623 C C . TYR B 1 150 ? 3.836 -11.117 17.359 1 38.66 150 TYR B C 1
ATOM 2625 O O . TYR B 1 150 ? 4.129 -11.93 18.234 1 38.66 150 TYR B O 1
ATOM 2633 N N . ILE B 1 151 ? 3.48 -11.555 16.312 1 35.5 151 ILE B N 1
ATOM 2634 C CA . ILE B 1 151 ? 3.5 -13.008 16.203 1 35.5 151 ILE B CA 1
ATOM 2635 C C . ILE B 1 151 ? 4.906 -13.531 16.484 1 35.5 151 ILE B C 1
ATOM 2637 O O . ILE B 1 151 ? 5.082 -14.445 17.281 1 35.5 151 ILE B O 1
ATOM 2641 N N . LYS B 1 152 ? 5.746 -13.617 15.484 1 34.47 152 LYS B N 1
ATOM 2642 C CA . LYS B 1 152 ? 6.812 -14.578 15.75 1 34.47 152 LYS B CA 1
ATOM 2643 C C . LYS B 1 152 ? 7.723 -14.102 16.875 1 34.47 152 LYS B C 1
ATOM 2645 O O . LYS B 1 152 ? 8.391 -14.898 17.531 1 34.47 152 LYS B O 1
ATOM 2650 N N . ALA B 1 153 ? 8.359 -12.922 16.859 1 31.8 153 ALA B N 1
ATOM 2651 C CA . ALA B 1 153 ? 9.609 -12.797 17.609 1 31.8 153 ALA B CA 1
ATOM 2652 C C . ALA B 1 153 ? 9.344 -12.781 19.109 1 31.8 153 ALA B C 1
ATOM 2654 O O . ALA B 1 153 ? 10.25 -12.523 19.906 1 31.8 153 ALA B O 1
ATOM 2655 N N . GLY B 1 154 ? 8.57 -13.633 19.859 1 32.53 154 GLY B N 1
ATOM 2656 C CA . GLY B 1 154 ? 8.664 -13.75 21.297 1 32.53 154 GLY B CA 1
ATOM 2657 C C . GLY B 1 154 ? 8.703 -12.406 22 1 32.53 154 GLY B C 1
ATOM 2658 O O . GLY B 1 154 ? 8.711 -12.344 23.234 1 32.53 154 GLY B O 1
ATOM 2659 N N . LEU B 1 155 ? 9.711 -11.492 21.734 1 32.47 155 LEU B N 1
ATOM 2660 C CA . LEU B 1 155 ? 9.938 -10.375 22.641 1 32.47 155 LEU B CA 1
ATOM 2661 C C . LEU B 1 155 ? 8.688 -9.508 22.766 1 32.47 155 LEU B C 1
ATOM 2663 O O . LEU B 1 155 ? 7.828 -9.523 21.875 1 32.47 155 LEU B O 1
ATOM 2667 N N . GLY B 1 156 ? 8.594 -8.789 24.125 1 30.14 156 GLY B N 1
ATOM 2668 C CA . GLY B 1 156 ? 7.621 -7.867 24.688 1 30.14 156 GLY B CA 1
ATOM 2669 C C . GLY B 1 156 ? 7.035 -6.906 23.672 1 30.14 156 GLY B C 1
ATOM 2670 O O . GLY B 1 156 ? 7.754 -6.387 22.812 1 30.14 156 GLY B O 1
ATOM 2671 N N . ILE B 1 157 ? 5.961 -7.008 23.703 1 32.38 157 ILE B N 1
ATOM 2672 C CA . ILE B 1 157 ? 4.887 -6.344 22.969 1 32.38 157 ILE B CA 1
ATOM 2673 C C . ILE B 1 157 ? 4.871 -4.855 23.312 1 32.38 157 ILE B C 1
ATOM 2675 O O . ILE B 1 157 ? 4.414 -4.465 24.391 1 32.38 157 ILE B O 1
ATOM 2679 N N . LYS B 1 158 ? 5.84 -4.109 23.656 1 33.06 158 LYS B N 1
ATOM 2680 C CA . LYS B 1 158 ? 5.098 -2.945 24.141 1 33.06 158 LYS B CA 1
ATOM 2681 C C . LYS B 1 158 ? 3.99 -2.555 23.156 1 33.06 158 LYS B C 1
ATOM 2683 O O . LYS B 1 158 ? 4.047 -2.896 21.984 1 33.06 158 LYS B O 1
ATOM 2688 N N . GLU B 1 159 ? 3.123 -1.44 23.75 1 27.86 159 GLU B N 1
ATOM 2689 C CA . GLU B 1 159 ? 1.98 -0.609 23.391 1 27.86 159 GLU B CA 1
ATOM 2690 C C . GLU B 1 159 ? 2.059 -0.172 21.922 1 27.86 159 GLU B C 1
ATOM 2692 O O . GLU B 1 159 ? 3.137 0.163 21.422 1 27.86 159 GLU B O 1
ATOM 2697 N N . PRO B 1 160 ? 1.197 -0.371 21.109 1 32.44 160 PRO B N 1
ATOM 2698 C CA . PRO B 1 160 ? 0.273 0.595 20.516 1 32.44 160 PRO B CA 1
ATOM 2699 C C . PRO B 1 160 ? -0.044 1.764 21.453 1 32.44 160 PRO B C 1
ATOM 2701 O O . PRO B 1 160 ? -0.421 1.553 22.609 1 32.44 160 PRO B O 1
ATOM 2704 N N . ILE B 1 161 ? 0.41 2.865 21.797 1 29.39 161 ILE B N 1
ATOM 2705 C CA . ILE B 1 161 ? -0.238 3.93 22.562 1 29.39 161 ILE B CA 1
ATOM 2706 C C . ILE B 1 161 ? -1.482 4.41 21.812 1 29.39 161 ILE B C 1
ATOM 2708 O O . ILE B 1 161 ? -1.377 5.07 20.781 1 29.39 161 ILE B O 1
ATOM 2712 N N . SER B 1 162 ? -2.414 3.936 21.438 1 29.89 162 SER B N 1
ATOM 2713 C CA . SER B 1 162 ? -3.697 4.516 21.812 1 29.89 162 SER B CA 1
ATOM 2714 C C . SER B 1 162 ? -3.834 4.586 23.328 1 29.89 162 SER B C 1
ATOM 2716 O O . SER B 1 162 ? -3.516 3.627 24.047 1 29.89 162 SER B O 1
ATOM 2718 N N . GLN B 1 163 ? -3.867 5.789 24.109 1 29.59 163 GLN B N 1
ATOM 2719 C CA . GLN B 1 163 ? -4.824 6.035 25.188 1 29.59 163 GLN B CA 1
ATOM 2720 C C . GLN B 1 163 ? -6.105 5.23 24.969 1 29.59 163 GLN B C 1
ATOM 2722 O O . GLN B 1 163 ? -6.379 4.77 23.859 1 29.59 163 GLN B O 1
ATOM 2727 N N . GLU B 1 164 ? -7.52 5.871 25.969 1 27.09 164 GLU B N 1
ATOM 2728 C CA . GLU B 1 164 ? -8.68 6.594 26.484 1 27.09 164 GLU B CA 1
ATOM 2729 C C . GLU B 1 164 ? -9.367 7.391 25.391 1 27.09 164 GLU B C 1
ATOM 2731 O O . GLU B 1 164 ? -8.797 8.336 24.844 1 27.09 164 GLU B O 1
ATOM 2736 N N . HIS B 1 165 ? -10.148 7.18 24.594 1 27.5 165 HIS B N 1
ATOM 2737 C CA . HIS B 1 165 ? -11.562 7.32 24.906 1 27.5 165 HIS B CA 1
ATOM 2738 C C . HIS B 1 165 ? -11.844 7.051 26.375 1 27.5 165 HIS B C 1
ATOM 2740 O O . HIS B 1 165 ? -12.945 6.637 26.734 1 27.5 165 HIS B O 1
ATOM 2746 N N . GLU B 1 166 ? -10.805 6.914 27.234 1 26.78 166 GLU B N 1
ATOM 2747 C CA . GLU B 1 166 ? -11.133 7.008 28.656 1 26.78 166 GLU B CA 1
ATOM 2748 C C . GLU B 1 166 ? -11.273 8.461 29.094 1 26.78 166 GLU B C 1
ATOM 2750 O O . GLU B 1 166 ? -10.336 9.055 29.609 1 26.78 166 GLU B O 1
ATOM 2755 N N . LYS B 1 167 ? -11.773 9.609 28.688 1 28.45 167 LYS B N 1
ATOM 2756 C CA . LYS B 1 167 ? -11.961 10.375 29.922 1 28.45 167 LYS B CA 1
ATOM 2757 C C . LYS B 1 167 ? -12.711 9.562 30.969 1 28.45 167 LYS B C 1
ATOM 2759 O O . LYS B 1 167 ? -13.461 8.641 30.641 1 28.45 167 LYS B O 1
ATOM 2764 N N . VAL B 1 168 ? -13.359 10.328 32.281 1 24.5 168 VAL B N 1
ATOM 2765 C CA . VAL B 1 168 ? -13.828 10.945 33.5 1 24.5 168 VAL B CA 1
ATOM 2766 C C . VAL B 1 168 ? -15.328 10.734 33.656 1 24.5 168 VAL B C 1
ATOM 2768 O O . VAL B 1 168 ? -16.062 10.68 32.688 1 24.5 168 VAL B O 1
ATOM 2771 N N . VAL B 1 169 ? -16.406 11.773 34.344 1 25.81 169 VAL B N 1
ATOM 2772 C CA . VAL B 1 169 ? -16.844 12.125 35.688 1 25.81 169 VAL B CA 1
ATOM 2773 C C . VAL B 1 169 ? -18 11.227 36.094 1 25.81 169 VAL B C 1
ATOM 2775 O O . VAL B 1 169 ? -18.781 10.773 35.25 1 25.81 169 VAL B O 1
ATOM 2778 N N . LEU B 1 170 ? -18.766 11.883 37.344 1 20.97 170 LEU B N 1
ATOM 2779 C CA . LEU B 1 170 ? -19.453 12.023 38.594 1 20.97 170 LEU B CA 1
ATOM 2780 C C . LEU B 1 170 ? -20.938 11.695 38.469 1 20.97 170 LEU B C 1
ATOM 2782 O O . LEU B 1 170 ? -21.5 11 39.312 1 20.97 170 LEU B O 1
ATOM 2786 N N . GLN B 1 171 ? -21.875 12.617 38.219 1 18.8 171 GLN B N 1
ATOM 2787 C CA . GLN B 1 171 ? -22.797 12.969 39.281 1 18.8 171 GLN B CA 1
ATOM 2788 C C . GLN B 1 171 ? -23.906 11.922 39.438 1 18.8 171 GLN B C 1
ATOM 2790 O O . GLN B 1 171 ? -24.234 11.508 40.562 1 18.8 171 GLN B O 1
ATOM 2795 N N . ASN B 1 172 ? -25.297 12.219 39.156 1 19.8 172 ASN B N 1
ATOM 2796 C CA . ASN B 1 172 ? -26.516 12.508 39.938 1 19.8 172 ASN B CA 1
ATOM 2797 C C . ASN B 1 172 ? -27.188 11.227 40.406 1 19.8 172 ASN B C 1
ATOM 2799 O O . ASN B 1 172 ? -27.391 10.297 39.625 1 19.8 172 ASN B O 1
ATOM 2803 N N . ILE B 1 173 ? -27.797 12.078 41.25 1 17.06 173 ILE B N 1
ATOM 2804 C CA . ILE B 1 173 ? -28.922 12.875 41.688 1 17.06 173 ILE B CA 1
ATOM 2805 C C . ILE B 1 173 ? -29.766 13.289 40.5 1 17.06 173 ILE B C 1
ATOM 2807 O O . ILE B 1 173 ? -29.234 13.797 39.5 1 17.06 173 ILE B O 1
#

Solvent-accessible surface area (backbone atoms only — not comparable to full-atom values): 19320 Å² total; per-residue (Å²): 113,59,68,70,56,44,55,50,50,46,69,65,43,70,80,49,53,51,27,35,43,33,35,53,39,64,47,97,87,64,51,66,38,35,44,52,45,81,38,60,62,41,76,49,75,70,39,42,75,67,36,32,39,35,30,79,42,50,62,84,36,68,66,48,54,27,34,71,75,44,34,43,24,22,42,37,35,50,35,68,92,63,42,34,37,35,24,32,23,23,48,36,48,80,43,72,75,60,56,69,59,50,59,71,70,56,50,77,73,52,38,78,80,36,76,75,46,94,79,31,86,52,46,26,33,36,42,29,40,54,52,25,34,32,31,34,32,42,77,79,67,40,66,41,66,44,69,33,47,65,45,66,74,79,65,83,64,79,67,72,82,54,85,75,84,74,74,81,70,76,67,88,119,108,59,69,68,54,45,55,50,49,45,69,65,45,70,81,49,54,52,26,36,42,32,35,57,39,66,46,97,86,65,50,66,38,34,44,50,44,80,38,62,63,42,75,48,76,71,40,41,76,67,36,32,39,34,29,78,42,49,63,84,35,68,66,47,52,28,33,72,76,43,34,44,24,23,42,36,37,50,34,68,91,64,41,35,38,36,24,31,23,22,48,37,47,79,44,72,75,60,57,69,59,50,59,71,71,57,50,78,74,54,39,78,81,35,75,73,46,92,78,31,86,53,47,26,33,36,42,30,40,55,51,29,31,32,30,35,33,45,78,76,67,39,67,41,68,45,69,37,44,68,39,72,75,78,66,84,67,76,79,75,84,69,89,66,95,56,86,92,97,79,86,80,127

Nearest PDB structures (foldseek):
  2i02-assembly1_A  TM=9.291E-01  e=2.312E-14  Nostoc punctiforme PCC 73102
  2i02-assembly1_B  TM=9.071E-01  e=4.851E-14  Nostoc punctiforme PCC 73102
  2hq7-assembly1_B  TM=8.165E-01  e=9.314E-10  Clostridium acetobutylicum
  2ou5-assembly1_B  TM=7.337E-01  e=1.979E-07  Jannaschia sp. CCS1
  1xhn-assembly2_C  TM=6.757E-01  e=3.837E-06  Homo sapiens

Organism: Naegleria lovaniensis (NCBI:txid51637)

Radius of gyration: 21.04 Å; Cα contacts (8 Å, |Δi|>4): 667; chains: 2; bounding box: 49×58×84 Å

pLDDT: mean 79.32, std 24.04, range [17.06, 98.56]

Sequence (346 aa):
MPEQSIEKLKSLIKDIKYCMLATWTTSKLGEKYIHSRPMNVLWKEDALAEQKLYLFSSKDSWKNKEIGQNHEVNLAFSDPNNQTYVSLACTCYCDDSNRELMKELWNPYCEIYFPKGVNDPNLCLLVCDIHHAEYWDVKQGSMMSLITSYIKAGLGIKEPISQEHEKVVLQNIMPEQSIEKLKSLIKDIKYCMLATWTTSKLGEKYIHSRPMNVLWKEDALAEQKLYLFSSKDSWKNKEIGQNHEVNLAFSDPNNQTYVSLACTCYCDDSNRELMKELWNPYCEIYFPKGVNDPNLCLLVCDIHHAEYWDVKQGSMMSLITSYIKAGLGIKEPISQEHEKVVLQNI